Protein 5F67 (pdb70)

Foldseek 3Di:
DQLQPCVCVVPVQKDKWKAAADVASFWDWAFDADPPQGTFIFTQGGHPPGRCVVRPRDGGKGWQAKRSRGRRPPHPVRVVVSRVPDHTIIMTIIHDDD/DDDQWDADPVPRDTDGPDD/DQLCPCVCVVPVQKDKWKAAADVASFWDWAFDADPPQGTFIFTQGGHPPGRCVVRPRDGGKGWQAKRSRGRRPPHPVRVVVSRVPDHTIIMIIIHDD/DDDQWDADPVPRDTDGPDD

Structure (mmCIF, N/CA/C/O backbone):
data_5F67
#
_entry.id   5F67
#
_cell.length_a   57.420
_cell.length_b   30.126
_cell.length_c   61.454
_cell.angle_alpha   90.00
_cell.angle_beta   90.50
_cell.angle_gamma   90.00
#
_symmetry.space_group_name_H-M   'P 1 2 1'
#
loop_
_entity.id
_entity.type
_entity.pdbx_description
1 polymer 'Inactivation-no-after-potential D protein'
2 polymer 'TRP C terminal Tail'
3 water water
#
loop_
_atom_site.group_PDB
_atom_site.id
_atom_site.type_symbol
_atom_site.label_atom_id
_atom_site.label_alt_id
_atom_site.label_comp_id
_atom_site.label_asym_id
_atom_site.label_entity_id
_atom_site.label_seq_id
_atom_site.pdbx_PDB_ins_code
_atom_site.Cartn_x
_atom_site.Cartn_y
_atom_site.Cartn_z
_atom_site.occupancy
_atom_site.B_iso_or_equiv
_atom_site.auth_seq_id
_atom_site.auth_comp_id
_atom_site.auth_asym_id
_atom_site.auth_atom_id
_atom_site.pdbx_PDB_model_num
ATOM 1 N N . SER A 1 11 ? 26.386 19.171 34.841 1.00 80.88 351 SER A N 1
ATOM 2 C CA . SER A 1 11 ? 25.768 17.968 35.362 1.00 75.17 351 SER A CA 1
ATOM 3 C C . SER A 1 11 ? 25.721 16.855 34.313 1.00 67.32 351 SER A C 1
ATOM 4 O O . SER A 1 11 ? 25.796 17.105 33.103 1.00 71.98 351 SER A O 1
ATOM 7 N N . ASP A 1 12 ? 25.632 15.618 34.790 1.00 51.58 352 ASP A N 1
ATOM 8 C CA . ASP A 1 12 ? 25.322 14.499 33.916 1.00 41.13 352 ASP A CA 1
ATOM 9 C C . ASP A 1 12 ? 23.809 14.502 33.722 1.00 30.16 352 ASP A C 1
ATOM 10 O O . ASP A 1 12 ? 23.058 14.167 34.641 1.00 26.56 352 ASP A O 1
ATOM 15 N N . GLU A 1 13 ? 23.364 14.891 32.530 1.00 21.76 353 GLU A N 1
ATOM 16 C CA . GLU A 1 13 ? 21.936 15.028 32.261 1.00 20.06 353 GLU A CA 1
ATOM 17 C C . GLU A 1 13 ? 21.216 13.680 32.172 1.00 19.14 353 GLU A C 1
ATOM 18 O O . GLU A 1 13 ? 19.982 13.627 32.154 1.00 21.54 353 GLU A O 1
ATOM 20 N N . THR A 1 14 ? 21.979 12.593 32.109 1.00 15.42 354 THR A N 1
ATOM 21 C CA . THR A 1 14 ? 21.377 11.266 31.966 1.00 14.50 354 THR A CA 1
ATOM 22 C C . THR A 1 14 ? 21.391 10.446 33.258 1.00 15.15 354 THR A C 1
ATOM 23 O O . THR A 1 14 ? 20.801 9.365 33.301 1.00 14.91 354 THR A O 1
ATOM 27 N N . LYS A 1 15 ? 22.047 10.944 34.310 1.00 14.89 355 LYS A N 1
ATOM 28 C CA . LYS A 1 15 ? 22.219 10.124 35.513 1.00 15.95 355 LYS A CA 1
ATOM 29 C C . LYS A 1 15 ? 20.885 9.751 36.176 1.00 14.10 355 LYS A C 1
ATOM 30 O O . LYS A 1 15 ? 20.767 8.676 36.761 1.00 16.59 355 LYS A O 1
ATOM 36 N N . PHE A 1 16 ? 19.883 10.622 36.067 1.00 15.48 356 PHE A N 1
ATOM 37 C CA . PHE A 1 16 ? 18.595 10.355 36.700 1.00 15.53 356 PHE A CA 1
ATOM 38 C C . PHE A 1 16 ? 17.952 9.076 36.165 1.00 15.31 356 PHE A C 1
ATOM 39 O O . PHE A 1 16 ? 17.128 8.463 36.843 1.00 15.74 356 PHE A O 1
ATOM 47 N N . ILE A 1 17 ? 18.314 8.691 34.942 1.00 14.31 357 ILE A N 1
ATOM 48 C CA . ILE A 1 17 ? 17.746 7.501 34.326 1.00 14.91 357 ILE A CA 1
ATOM 49 C C . ILE A 1 17 ? 17.958 6.253 35.182 1.00 15.32 357 ILE A C 1
ATOM 50 O O . ILE A 1 17 ? 17.095 5.367 35.222 1.00 16.08 357 ILE A O 1
ATOM 55 N N . PHE A 1 18 ? 19.081 6.188 35.893 1.00 15.19 358 PHE A N 1
ATOM 56 C CA . PHE A 1 18 ? 19.387 4.998 36.687 1.00 11.60 358 PHE A CA 1
ATOM 57 C C . PHE A 1 18 ? 18.630 4.952 38.008 1.00 15.00 358 PHE A C 1
ATOM 58 O O . PHE A 1 18 ? 18.720 3.964 38.741 1.00 18.12 358 PHE A O 1
ATOM 66 N N . ASP A 1 19 ? 17.892 6.014 38.320 1.00 13.48 359 ASP A N 1
ATOM 67 C CA . ASP A 1 19 ? 17.005 5.977 39.489 1.00 13.43 359 ASP A CA 1
ATOM 68 C C . ASP A 1 19 ? 15.601 5.602 39.032 1.00 19.19 359 ASP A C 1
ATOM 69 O O . ASP A 1 19 ? 14.851 4.957 39.759 1.00 19.09 359 ASP A O 1
ATOM 74 N N . GLN A 1 20 ? 15.248 6.013 37.821 1.00 16.65 360 GLN A N 1
ATOM 75 C CA . GLN A 1 20 ? 13.950 5.651 37.251 1.00 13.69 360 GLN A CA 1
ATOM 76 C C . GLN A 1 20 ? 13.968 4.218 36.715 1.00 19.50 360 GLN A C 1
ATOM 77 O O . GLN A 1 20 ? 12.966 3.495 36.804 1.00 20.55 360 GLN A O 1
ATOM 83 N N . PHE A 1 21 ? 15.104 3.816 36.148 1.00 12.92 361 PHE A N 1
ATOM 84 C CA . PHE A 1 21 ? 15.272 2.466 35.606 1.00 13.35 361 PHE A CA 1
ATOM 85 C C . PHE A 1 21 ? 16.576 1.871 36.146 1.00 12.05 361 PHE A C 1
ATOM 86 O O . PHE A 1 21 ? 17.598 1.875 35.460 1.00 15.27 361 PHE A O 1
ATOM 94 N N . PRO A 1 22 ? 16.547 1.362 37.386 1.00 13.21 362 PRO A N 1
ATOM 95 C CA . PRO A 1 22 ? 17.817 0.980 38.012 1.00 11.92 362 PRO A CA 1
ATOM 96 C C . PRO A 1 22 ? 18.506 -0.223 37.373 1.00 17.91 362 PRO A C 1
ATOM 97 O O . PRO A 1 22 ? 19.681 -0.471 37.672 1.00 16.65 362 PRO A O 1
ATOM 101 N N . LYS A 1 23 ? 17.814 -0.942 36.496 1.00 12.99 363 LYS A N 1
ATOM 102 C CA . LYS A 1 23 ? 18.447 -2.067 35.794 1.00 15.41 363 LYS A CA 1
ATOM 103 C C . LYS A 1 23 ? 19.020 -1.675 34.434 1.00 13.77 363 LYS A C 1
ATOM 104 O O . LYS A 1 23 ? 19.549 -2.527 33.705 1.00 13.37 363 LYS A O 1
ATOM 108 N N . ALA A 1 24 ? 18.949 -0.385 34.101 1.00 9.67 364 ALA A N 1
ATOM 109 C CA . ALA A 1 24 ? 19.514 0.088 32.834 1.00 8.61 364 ALA A CA 1
ATOM 110 C C . ALA A 1 24 ? 21.039 -0.006 32.882 1.00 14.36 364 ALA A C 1
ATOM 111 O O . ALA A 1 24 ? 21.631 -0.069 33.969 1.00 15.03 364 ALA A O 1
ATOM 113 N N . ARG A 1 25 ? 21.671 -0.019 31.711 1.00 9.46 365 ARG A N 1
ATOM 114 C CA . ARG A 1 25 ? 23.122 -0.130 31.659 1.00 10.69 365 ARG A CA 1
ATOM 115 C C . ARG A 1 25 ? 23.667 0.791 30.576 1.00 15.16 365 ARG A C 1
ATOM 116 O O . ARG A 1 25 ? 22.936 1.244 29.695 1.00 12.98 365 ARG A O 1
ATOM 124 N N . THR A 1 26 ? 24.957 1.085 30.650 1.00 9.84 366 THR A N 1
ATOM 125 C CA . THR A 1 26 ? 25.583 1.935 29.650 1.00 10.82 366 THR A CA 1
ATOM 126 C C . THR A 1 26 ? 26.462 1.099 28.732 1.00 14.03 366 THR A C 1
ATOM 127 O O . THR A 1 26 ? 27.307 0.339 29.210 1.00 15.87 366 THR A O 1
ATOM 131 N N . VAL A 1 27 ? 26.275 1.237 27.419 1.00 13.07 367 VAL A N 1
ATOM 132 C CA . VAL A 1 27 ? 27.191 0.616 26.468 1.00 14.05 367 VAL A CA 1
ATOM 133 C C . VAL A 1 27 ? 27.913 1.686 25.664 1.00 17.89 367 VAL A C 1
ATOM 134 O O . VAL A 1 27 ? 27.397 2.787 25.482 1.00 16.01 367 VAL A O 1
ATOM 138 N N . GLN A 1 28 ? 29.107 1.357 25.181 1.00 11.59 368 GLN A N 1
ATOM 139 C CA . GLN A 1 28 ? 29.900 2.290 24.390 1.00 10.53 368 GLN A CA 1
ATOM 140 C C . GLN A 1 28 ? 30.153 1.626 23.048 1.00 16.99 368 GLN A C 1
ATOM 141 O O . GLN A 1 28 ? 30.921 0.667 22.963 1.00 19.98 368 GLN A O 1
ATOM 147 N N . VAL A 1 29 ? 29.522 2.127 21.991 1.00 11.02 369 VAL A N 1
ATOM 148 C CA . VAL A 1 29 ? 29.582 1.429 20.713 1.00 10.14 369 VAL A CA 1
ATOM 149 C C . VAL A 1 29 ? 30.199 2.326 19.644 1.00 13.19 369 VAL A C 1
ATOM 150 O O . VAL A 1 29 ? 29.698 3.420 19.380 1.00 15.37 369 VAL A O 1
ATOM 154 N N . ARG A 1 30 ? 31.290 1.872 19.032 1.00 10.17 370 ARG A N 1
ATOM 155 C CA . ARG A 1 30 ? 31.942 2.691 18.017 1.00 9.72 370 ARG A CA 1
ATOM 156 C C . ARG A 1 30 ? 31.213 2.608 16.687 1.00 15.10 370 ARG A C 1
ATOM 157 O O . ARG A 1 30 ? 30.951 1.511 16.168 1.00 14.86 370 ARG A O 1
ATOM 165 N N . LYS A 1 31 ? 30.886 3.773 16.128 1.00 12.37 371 LYS A N 1
ATOM 166 C CA . LYS A 1 31 ? 30.250 3.806 14.818 1.00 14.39 371 LYS A CA 1
ATOM 167 C C . LYS A 1 31 ? 31.338 3.635 13.782 1.00 16.74 371 LYS A C 1
ATOM 168 O O . LYS A 1 31 ? 32.205 4.497 13.633 1.00 16.05 371 LYS A O 1
ATOM 174 N N . GLU A 1 32 ? 31.320 2.499 13.094 1.00 13.83 372 GLU A N 1
ATOM 175 C CA . GLU A 1 32 ? 32.242 2.273 11.990 1.00 13.93 372 GLU A CA 1
ATOM 176 C C . GLU A 1 32 ? 31.361 1.953 10.789 1.00 20.63 372 GLU A C 1
ATOM 177 O O . GLU A 1 32 ? 30.981 0.797 10.568 1.00 16.07 372 GLU A O 1
ATOM 183 N N . GLY A 1 33 ? 30.987 2.998 10.054 1.00 19.45 373 GLY A N 1
ATOM 184 C CA . GLY A 1 33 ? 29.980 2.866 9.013 1.00 15.96 373 GLY A CA 1
ATOM 185 C C . GLY A 1 33 ? 28.593 3.000 9.625 1.00 24.30 373 GLY A C 1
ATOM 186 O O . GLY A 1 33 ? 27.779 3.828 9.202 1.00 25.29 373 GLY A O 1
ATOM 187 N N . PHE A 1 34 ? 28.336 2.188 10.645 1.00 18.43 374 PHE A N 1
ATOM 188 C CA . PHE A 1 34 ? 27.047 2.157 11.312 1.00 10.60 374 PHE A CA 1
ATOM 189 C C . PHE A 1 34 ? 27.324 1.612 12.705 1.00 14.61 374 PHE A C 1
ATOM 190 O O . PHE A 1 34 ? 28.421 1.062 12.955 1.00 14.25 374 PHE A O 1
ATOM 198 N N . LEU A 1 35 ? 26.350 1.743 13.604 1.00 14.47 375 LEU A N 1
ATOM 199 C CA . LEU A 1 35 ? 26.436 1.097 14.910 1.00 15.02 375 LEU A CA 1
ATOM 200 C C . LEU A 1 35 ? 26.045 -0.370 14.768 1.00 15.08 375 LEU A C 1
ATOM 201 O O . LEU A 1 35 ? 26.707 -1.268 15.312 1.00 14.72 375 LEU A O 1
ATOM 206 N N . GLY A 1 36 ? 24.975 -0.610 14.011 1.00 12.85 376 GLY A N 1
ATOM 207 C CA . GLY A 1 36 ? 24.514 -1.960 13.753 1.00 11.93 376 GLY A CA 1
ATOM 208 C C . GLY A 1 36 ? 23.124 -2.206 14.300 1.00 14.21 376 GLY A C 1
ATOM 209 O O . GLY A 1 36 ? 22.777 -3.345 14.601 1.00 14.87 376 GLY A O 1
ATOM 210 N N . ILE A 1 37 ? 22.317 -1.151 14.433 1.00 13.58 377 ILE A N 1
ATOM 211 C CA . ILE A 1 37 ? 20.971 -1.314 14.985 1.00 9.74 377 ILE A CA 1
ATOM 212 C C . ILE A 1 37 ? 19.907 -0.663 14.121 1.00 15.48 377 ILE A C 1
ATOM 213 O O . ILE A 1 37 ? 20.204 0.188 13.278 1.00 14.22 377 ILE A O 1
ATOM 218 N N . MET A 1 38 ? 18.660 -1.081 14.341 1.00 11.44 378 MET A N 1
ATOM 219 C CA . MET A 1 38 ? 17.493 -0.330 13.890 1.00 10.43 378 MET A CA 1
ATOM 220 C C . MET A 1 38 ? 16.604 -0.132 15.102 1.00 12.23 378 MET A C 1
ATOM 221 O O . MET A 1 38 ? 16.706 -0.882 16.084 1.00 16.01 378 MET A O 1
ATOM 226 N N . VAL A 1 39 ? 15.741 0.880 15.064 1.00 10.45 379 VAL A N 1
ATOM 227 C CA . VAL A 1 39 ? 14.850 1.118 16.181 1.00 10.14 379 VAL A CA 1
ATOM 228 C C . VAL A 1 39 ? 13.438 1.316 15.675 1.00 10.71 379 VAL A C 1
ATOM 229 O O . VAL A 1 39 ? 13.215 1.543 14.477 1.00 12.51 379 VAL A O 1
ATOM 233 N N . ILE A 1 40 ? 12.492 1.192 16.596 1.00 10.71 380 ILE A N 1
ATOM 234 C CA . ILE A 1 40 ? 11.102 1.528 16.319 1.00 13.91 380 ILE A CA 1
ATOM 235 C C . ILE A 1 40 ? 10.580 2.341 17.487 1.00 17.77 380 ILE A C 1
ATOM 236 O O . ILE A 1 40 ? 11.161 2.331 18.588 1.00 14.05 380 ILE A O 1
ATOM 241 N N . TYR A 1 41 ? 9.499 3.069 17.256 1.00 13.63 381 TYR A N 1
ATOM 242 C CA . TYR A 1 41 ? 8.750 3.619 18.363 1.00 11.38 381 TYR A CA 1
ATOM 243 C C . TYR A 1 41 ? 7.709 2.564 18.713 1.00 18.38 381 TYR A C 1
ATOM 244 O O . TYR A 1 41 ? 6.878 2.209 17.873 1.00 15.62 381 TYR A O 1
ATOM 253 N N . GLY A 1 42 ? 7.756 2.058 19.939 1.00 18.16 382 GLY A N 1
ATOM 254 C CA . GLY A 1 42 ? 6.875 0.975 20.322 1.00 17.62 382 GLY A CA 1
ATOM 255 C C . GLY A 1 42 ? 6.395 1.073 21.753 1.00 25.93 382 GLY A C 1
ATOM 256 O O . GLY A 1 42 ? 6.483 2.126 22.392 1.00 15.75 382 GLY A O 1
ATOM 257 N N . LYS A 1 43 ? 5.882 -0.040 22.261 1.00 22.61 383 LYS A N 1
ATOM 258 C CA . LYS A 1 43 ? 5.288 -0.064 23.593 1.00 25.94 383 LYS A CA 1
ATOM 259 C C . LYS A 1 43 ? 5.666 -1.369 24.275 1.00 29.76 383 LYS A C 1
ATOM 260 O O . LYS A 1 43 ? 5.791 -2.411 23.625 1.00 40.77 383 LYS A O 1
ATOM 266 N N . HIS A 1 44 ? 5.871 -1.312 25.585 1.00 24.07 384 HIS A N 1
ATOM 267 C CA . HIS A 1 44 ? 6.084 -2.519 26.357 1.00 24.51 384 HIS A CA 1
ATOM 268 C C . HIS A 1 44 ? 5.213 -2.422 27.597 1.00 25.86 384 HIS A C 1
ATOM 269 O O . HIS A 1 44 ? 5.068 -1.345 28.174 1.00 25.44 384 HIS A O 1
ATOM 276 N N . ALA A 1 45 ? 4.622 -3.546 27.990 1.00 29.90 385 ALA A N 1
ATOM 277 C CA . ALA A 1 45 ? 3.664 -3.575 29.094 1.00 43.17 385 ALA A CA 1
ATOM 278 C C . ALA A 1 45 ? 4.214 -2.973 30.386 1.00 45.37 385 ALA A C 1
ATOM 279 O O . ALA A 1 45 ? 3.474 -2.369 31.165 1.00 45.43 385 ALA A O 1
ATOM 281 N N . GLU A 1 46 ? 5.514 -3.137 30.608 1.00 38.59 386 GLU A N 1
ATOM 282 C CA . GLU A 1 46 ? 6.112 -2.797 31.896 1.00 39.51 386 GLU A CA 1
ATOM 283 C C . GLU A 1 46 ? 6.580 -1.352 32.001 1.00 43.65 386 GLU A C 1
ATOM 284 O O . GLU A 1 46 ? 6.811 -0.852 33.096 1.00 36.95 386 GLU A O 1
ATOM 286 N N . VAL A 1 47 ? 6.709 -0.669 30.874 1.00 23.33 387 VAL A N 1
ATOM 287 C CA . VAL A 1 47 ? 7.408 0.602 30.883 1.00 19.55 387 VAL A CA 1
ATOM 288 C C . VAL A 1 47 ? 6.690 1.678 30.043 1.00 24.34 387 VAL A C 1
ATOM 289 O O . VAL A 1 47 ? 6.975 2.880 30.159 1.00 35.14 387 VAL A O 1
ATOM 293 N N . GLY A 1 48 ? 5.755 1.244 29.201 1.00 29.42 388 GLY A N 1
ATOM 294 C CA . GLY A 1 48 ? 5.011 2.171 28.363 1.00 27.08 388 GLY A CA 1
ATOM 295 C C . GLY A 1 48 ? 5.642 2.368 26.994 1.00 26.77 388 GLY A C 1
ATOM 296 O O . GLY A 1 48 ? 6.371 1.493 26.512 1.00 19.25 388 GLY A O 1
ATOM 297 N N . SER A 1 49 ? 5.354 3.511 26.368 1.00 21.23 389 SER A N 1
ATOM 298 C CA . SER A 1 49 ? 5.842 3.810 25.020 1.00 16.04 389 SER A CA 1
ATOM 299 C C . SER A 1 49 ? 7.249 4.390 25.043 1.00 17.34 389 SER A C 1
ATOM 300 O O . SER A 1 49 ? 7.680 4.973 26.042 1.00 20.92 389 SER A O 1
ATOM 303 N N . GLY A 1 50 ? 7.956 4.225 23.933 1.00 14.95 390 GLY A N 1
ATOM 304 C CA . GLY A 1 50 ? 9.285 4.782 23.786 1.00 14.48 390 GLY A CA 1
ATOM 305 C C . GLY A 1 50 ? 10.004 4.162 22.610 1.00 14.37 390 GLY A C 1
ATOM 306 O O . GLY A 1 50 ? 9.367 3.573 21.730 1.00 15.69 390 GLY A O 1
ATOM 307 N N . ILE A 1 51 ? 11.333 4.291 22.601 1.00 10.81 391 ILE A N 1
ATOM 308 C CA . ILE A 1 51 ? 12.150 3.818 21.491 1.00 10.02 391 ILE A CA 1
ATOM 309 C C . ILE A 1 51 ? 12.786 2.486 21.874 1.00 14.86 391 ILE A C 1
ATOM 310 O O . ILE A 1 51 ? 13.396 2.367 22.941 1.00 14.10 391 ILE A O 1
ATOM 315 N N . PHE A 1 52 ? 12.648 1.488 21.004 1.00 11.61 392 PHE A N 1
ATOM 316 C CA . PHE A 1 52 ? 13.183 0.152 21.285 1.00 14.69 392 PHE A CA 1
ATOM 317 C C . PHE A 1 52 ? 14.061 -0.333 20.147 1.00 13.16 392 PHE A C 1
ATOM 318 O O . PHE A 1 52 ? 13.799 -0.053 18.982 1.00 12.63 392 PHE A O 1
ATOM 326 N N . ILE A 1 53 ? 15.123 -1.057 20.480 1.00 13.35 393 ILE A N 1
ATOM 327 C CA . ILE A 1 53 ? 15.928 -1.700 19.448 1.00 10.27 393 ILE A CA 1
ATOM 328 C C . ILE A 1 53 ? 15.060 -2.748 18.753 1.00 13.19 393 ILE A C 1
ATOM 329 O O . ILE A 1 53 ? 14.454 -3.587 19.423 1.00 14.97 393 ILE A O 1
ATOM 334 N N . SER A 1 54 ? 15.003 -2.706 17.421 1.00 10.89 394 SER A N 1
ATOM 335 C CA . SER A 1 54 ? 14.117 -3.591 16.663 1.00 13.66 394 SER A CA 1
ATOM 336 C C . SER A 1 54 ? 14.885 -4.582 15.796 1.00 16.20 394 SER A C 1
ATOM 337 O O . SER A 1 54 ? 14.334 -5.585 15.349 1.00 14.84 394 SER A O 1
ATOM 340 N N . ASP A 1 55 ? 16.156 -4.295 15.538 1.00 15.56 395 ASP A N 1
ATOM 341 C CA . ASP A 1 55 ? 16.973 -5.241 14.799 1.00 15.08 395 ASP A CA 1
ATOM 342 C C . ASP A 1 55 ? 18.426 -4.980 15.107 1.00 12.46 395 ASP A C 1
ATOM 343 O O . ASP A 1 55 ? 18.793 -3.917 15.613 1.00 11.98 395 ASP A O 1
ATOM 348 N N . LEU A 1 56 ? 19.259 -5.967 14.814 1.00 12.12 396 LEU A N 1
ATOM 349 C CA . LEU A 1 56 ? 20.659 -5.913 15.196 1.00 13.20 396 LEU A CA 1
ATOM 350 C C . LEU A 1 56 ? 21.424 -6.590 14.079 1.00 14.13 396 LEU A C 1
ATOM 351 O O . LEU A 1 56 ? 21.029 -7.668 13.621 1.00 17.36 396 LEU A O 1
ATOM 356 N N . ARG A 1 57 ? 22.491 -5.953 13.610 1.00 14.44 397 ARG A N 1
ATOM 357 C CA . ARG A 1 57 ? 23.237 -6.471 12.464 1.00 13.48 397 ARG A CA 1
ATOM 358 C C . ARG A 1 57 ? 24.319 -7.442 12.906 1.00 23.27 397 ARG A C 1
ATOM 359 O O . ARG A 1 57 ? 25.140 -7.122 13.771 1.00 15.27 397 ARG A O 1
ATOM 367 N N . GLU A 1 58 ? 24.329 -8.630 12.308 1.00 17.05 398 GLU A N 1
ATOM 368 C CA . GLU A 1 58 ? 25.325 -9.640 12.666 1.00 19.28 398 GLU A CA 1
ATOM 369 C C . GLU A 1 58 ? 26.752 -9.131 12.441 1.00 21.65 398 GLU A C 1
ATOM 370 O O . GLU A 1 58 ? 27.051 -8.532 11.401 1.00 18.63 398 GLU A O 1
ATOM 376 N N . GLY A 1 59 ? 27.620 -9.357 13.426 1.00 21.56 399 GLY A N 1
ATOM 377 C CA . GLY A 1 59 ? 29.012 -8.953 13.334 1.00 23.88 399 GLY A CA 1
ATOM 378 C C . GLY A 1 59 ? 29.281 -7.488 13.643 1.00 24.24 399 GLY A C 1
ATOM 379 O O . GLY A 1 59 ? 30.436 -7.061 13.657 1.00 22.63 399 GLY A O 1
ATOM 380 N N . SER A 1 60 ? 28.225 -6.717 13.892 1.00 16.70 400 SER A N 1
ATOM 381 C CA . SER A 1 60 ? 28.361 -5.277 14.111 1.00 15.33 400 SER A CA 1
ATOM 382 C C . SER A 1 60 ? 28.891 -4.962 15.514 1.00 18.47 400 SER A C 1
ATOM 383 O O . SER A 1 60 ? 28.893 -5.821 16.404 1.00 14.57 400 SER A O 1
ATOM 386 N N . ASN A 1 61 ? 29.346 -3.727 15.713 1.00 13.95 401 ASN A N 1
ATOM 387 C CA . ASN A 1 61 ? 29.836 -3.305 17.024 1.00 15.14 401 ASN A CA 1
ATOM 388 C C . ASN A 1 61 ? 28.726 -3.274 18.071 1.00 14.69 401 ASN A C 1
ATOM 389 O O . ASN A 1 61 ? 28.984 -3.502 19.257 1.00 15.55 401 ASN A O 1
ATOM 394 N N . ALA A 1 62 ? 27.491 -2.986 17.650 1.00 11.93 402 ALA A N 1
ATOM 395 C CA . ALA A 1 62 ? 26.388 -3.027 18.603 1.00 13.33 402 ALA A CA 1
ATOM 396 C C . ALA A 1 62 ? 26.180 -4.450 19.100 1.00 12.39 402 ALA A C 1
ATOM 397 O O . ALA A 1 62 ? 25.949 -4.668 20.291 1.00 13.35 402 ALA A O 1
ATOM 399 N N . GLU A 1 63 ? 26.259 -5.422 18.195 1.00 12.54 403 GLU A N 1
ATOM 400 C CA . GLU A 1 63 ? 26.096 -6.816 18.612 1.00 17.55 403 GLU A CA 1
ATOM 401 C C . GLU A 1 63 ? 27.222 -7.206 19.572 1.00 18.71 403 GLU A C 1
ATOM 402 O O . GLU A 1 63 ? 26.984 -7.829 20.615 1.00 17.30 403 GLU A O 1
ATOM 408 N N . LEU A 1 64 ? 28.448 -6.822 19.221 1.00 14.12 404 LEU A N 1
ATOM 409 C CA . LEU A 1 64 ? 29.609 -7.122 20.057 1.00 14.61 404 LEU A CA 1
ATOM 410 C C . LEU A 1 64 ? 29.533 -6.515 21.456 1.00 20.10 404 LEU A C 1
ATOM 411 O O . LEU A 1 64 ? 30.081 -7.087 22.403 1.00 19.00 404 LEU A O 1
ATOM 416 N N . ALA A 1 65 ? 28.853 -5.374 21.582 1.00 14.11 405 ALA A N 1
ATOM 417 C CA . ALA A 1 65 ? 28.730 -4.665 22.861 1.00 15.25 405 ALA A CA 1
ATOM 418 C C . ALA A 1 65 ? 27.575 -5.160 23.716 1.00 18.06 405 ALA A C 1
ATOM 419 O O . ALA A 1 65 ? 27.372 -4.683 24.836 1.00 19.58 405 ALA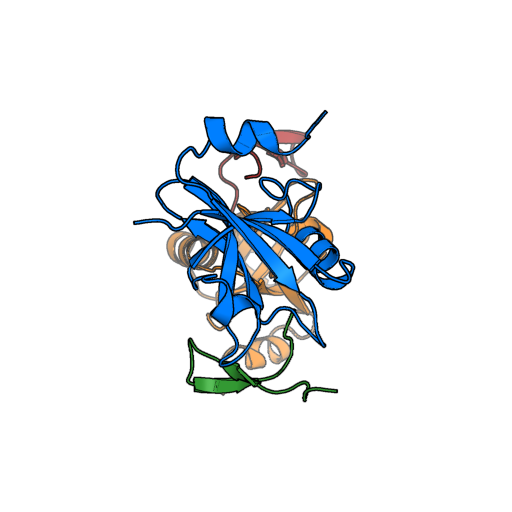 A O 1
ATOM 421 N N . GLY A 1 66 ? 26.798 -6.099 23.193 1.00 18.48 406 GLY A N 1
ATOM 422 C CA . GLY A 1 66 ? 25.720 -6.672 23.982 1.00 14.66 406 GLY A CA 1
ATOM 423 C C . GLY A 1 66 ? 24.386 -5.951 23.877 1.00 16.71 406 GLY A C 1
ATOM 424 O O . GLY A 1 66 ? 23.521 -6.133 24.737 1.00 18.00 406 GLY A O 1
ATOM 425 N N . VAL A 1 67 ? 24.205 -5.139 22.838 1.00 14.60 407 VAL A N 1
ATOM 426 C CA . VAL A 1 67 ? 22.883 -4.563 22.569 1.00 14.25 407 VAL A CA 1
ATOM 427 C C . VAL A 1 67 ? 21.978 -5.727 22.168 1.00 13.75 407 VAL A C 1
ATOM 428 O O . VAL A 1 67 ? 22.412 -6.604 21.407 1.00 16.19 407 VAL A O 1
ATOM 432 N N . LYS A 1 68 ? 20.747 -5.761 22.687 1.00 12.81 408 LYS A N 1
ATOM 433 C CA . LYS A 1 68 ? 19.814 -6.832 22.340 1.00 15.79 408 LYS A CA 1
ATOM 434 C C . LYS A 1 68 ? 18.568 -6.271 21.682 1.00 17.91 408 LYS A C 1
ATOM 435 O O . LYS A 1 68 ? 18.110 -5.175 22.038 1.00 16.36 408 LYS A O 1
ATOM 441 N N . VAL A 1 69 ? 18.026 -7.020 20.723 1.00 15.07 409 VAL A N 1
ATOM 442 C CA . VAL A 1 69 ? 16.726 -6.680 20.149 1.00 13.21 409 VAL A CA 1
ATOM 443 C C . VAL A 1 69 ? 15.702 -6.653 21.277 1.00 15.31 409 VAL A C 1
ATOM 444 O O . VAL A 1 69 ? 15.672 -7.559 22.120 1.00 17.19 409 VAL A O 1
ATOM 448 N N . GLY A 1 70 ? 14.876 -5.607 21.301 1.00 15.69 410 GLY A N 1
ATOM 449 C CA . GLY A 1 70 ? 13.878 -5.451 22.347 1.00 15.19 410 GLY A CA 1
ATOM 450 C C . GLY A 1 70 ? 14.308 -4.501 23.456 1.00 17.92 410 GLY A C 1
ATOM 451 O O . GLY A 1 70 ? 13.472 -4.073 24.256 1.00 18.08 410 GLY A O 1
ATOM 452 N N . ASP A 1 71 ? 15.602 -4.177 23.526 1.00 15.23 411 ASP A N 1
ATOM 453 C CA . ASP A 1 71 ? 16.087 -3.260 24.568 1.00 14.01 411 ASP A CA 1
ATOM 454 C C . ASP A 1 71 ? 15.447 -1.889 24.395 1.00 12.58 411 ASP A C 1
ATOM 455 O O . ASP A 1 71 ? 15.269 -1.430 23.260 1.00 13.51 411 ASP A O 1
ATOM 460 N N . MET A 1 72 ? 15.109 -1.225 25.498 1.00 11.87 412 MET A N 1
ATOM 461 C CA . MET A 1 72 ? 14.608 0.151 25.395 1.00 10.03 412 MET A CA 1
ATOM 462 C C . MET A 1 72 ? 15.796 1.100 25.370 1.00 16.04 412 MET A C 1
ATOM 463 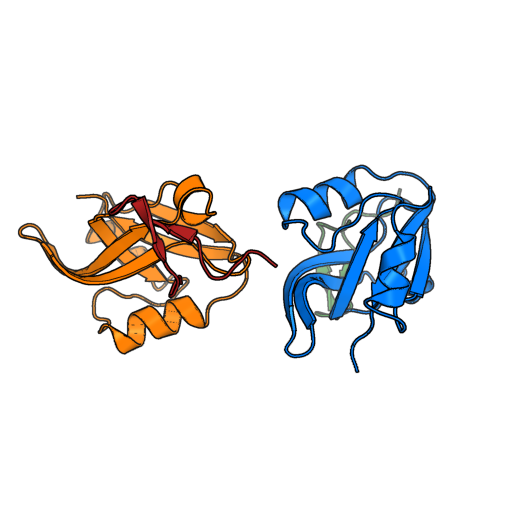O O . MET A 1 72 ? 16.715 0.961 26.171 1.00 14.10 412 MET A O 1
ATOM 468 N N . LEU A 1 73 ? 15.782 2.052 24.442 1.00 10.77 413 LEU A N 1
ATOM 469 C CA . LEU A 1 73 ? 16.860 3.027 24.299 1.00 9.97 413 LEU A CA 1
ATOM 470 C C . LEU A 1 73 ? 16.511 4.282 25.090 1.00 14.94 413 LEU A C 1
ATOM 471 O O . LEU A 1 73 ? 15.532 4.981 24.769 1.00 14.86 413 LEU A O 1
ATOM 476 N N . LEU A 1 74 ? 17.297 4.557 26.132 1.00 12.54 414 LEU A N 1
ATOM 477 C CA . LEU A 1 74 ? 16.959 5.612 27.085 1.00 12.95 414 LEU A CA 1
ATOM 478 C C . LEU A 1 74 ? 17.789 6.890 26.911 1.00 11.12 414 LEU A C 1
ATOM 479 O O . LEU A 1 74 ? 17.339 7.976 27.276 1.00 12.81 414 LEU A O 1
ATOM 484 N N . ALA A 1 75 ? 18.989 6.767 26.356 1.00 10.92 415 ALA A N 1
ATOM 485 C CA . ALA A 1 75 ? 19.792 7.948 26.020 1.00 10.37 415 ALA A CA 1
ATOM 486 C C . ALA A 1 75 ? 20.799 7.653 24.924 1.00 12.31 415 ALA A C 1
ATOM 487 O O . ALA A 1 75 ? 21.252 6.517 24.778 1.00 13.29 415 ALA A O 1
ATOM 489 N N . VAL A 1 76 ? 21.146 8.688 24.164 1.00 11.99 416 VAL A N 1
ATOM 490 C CA . VAL A 1 76 ? 22.228 8.618 23.182 1.00 13.65 416 VAL A CA 1
ATOM 491 C C . VAL A 1 76 ? 23.202 9.725 23.550 1.00 14.42 416 VAL A C 1
ATOM 492 O O . VAL A 1 76 ? 22.849 10.907 23.461 1.00 12.45 416 VAL A O 1
ATOM 496 N N . ASN A 1 77 ? 24.417 9.349 23.952 1.00 10.36 417 ASN A N 1
ATOM 497 C CA . ASN A 1 77 ? 25.358 10.312 24.527 1.00 12.47 417 ASN A CA 1
ATOM 498 C C . ASN A 1 77 ? 24.655 11.096 25.629 1.00 17.39 417 ASN A C 1
ATOM 499 O O . ASN A 1 77 ? 24.044 10.483 26.503 1.00 16.75 417 ASN A O 1
ATOM 504 N N . GLN A 1 78 ? 24.699 12.426 25.590 1.00 14.53 418 GLN A N 1
ATOM 505 C CA . GLN A 1 78 ? 24.052 13.204 26.654 1.00 17.82 418 GLN A CA 1
ATOM 506 C C . GLN A 1 78 ? 22.600 13.582 26.351 1.00 22.01 418 GLN A C 1
ATOM 507 O O . GLN A 1 78 ? 21.979 14.326 27.112 1.00 21.86 418 GLN A O 1
ATOM 513 N N . ASP A 1 79 ? 22.058 13.077 25.248 1.00 18.40 419 ASP A N 1
ATOM 514 C CA . ASP A 1 79 ? 20.658 13.353 24.906 1.00 15.10 419 ASP A CA 1
ATOM 515 C C . ASP A 1 79 ? 19.705 12.250 25.381 1.00 16.64 419 ASP A C 1
ATOM 516 O O . ASP A 1 79 ? 19.765 11.112 24.913 1.00 17.59 419 ASP A O 1
ATOM 521 N N . VAL A 1 80 ? 18.817 12.599 26.305 1.00 16.13 420 VAL A N 1
ATOM 522 C CA . VAL A 1 80 ? 17.846 11.644 26.836 1.00 16.41 420 VAL A CA 1
ATOM 523 C C . VAL A 1 80 ? 16.793 11.317 25.774 1.00 19.44 420 VAL A C 1
ATOM 524 O O . VAL A 1 80 ? 16.255 12.223 25.130 1.00 18.89 420 VAL A O 1
ATOM 528 N N . THR A 1 81 ? 16.508 10.029 25.571 1.00 14.42 421 THR A N 1
ATOM 529 C CA . THR A 1 81 ? 15.552 9.624 24.534 1.00 15.73 421 THR A CA 1
ATOM 530 C C . THR A 1 81 ? 14.267 9.033 25.101 1.00 19.98 421 THR A C 1
ATOM 531 O O . THR A 1 81 ? 13.453 8.475 24.366 1.00 18.92 421 THR A O 1
ATOM 535 N N . LEU A 1 82 ? 14.083 9.188 26.406 1.00 16.55 422 LEU A N 1
ATOM 536 C CA . LEU A 1 82 ? 12.878 8.718 27.074 1.00 20.74 422 LEU A CA 1
ATOM 537 C C . LEU A 1 82 ? 11.616 9.295 26.458 1.00 18.67 422 LEU A C 1
ATOM 538 O O . LEU A 1 82 ? 10.596 8.610 26.361 1.00 28.20 422 LEU A O 1
ATOM 543 N N . GLU A 1 83 ? 11.686 10.554 26.031 1.00 21.44 423 GLU A N 1
ATOM 544 C CA . GLU A 1 83 ? 10.515 11.208 25.454 1.00 22.48 423 GLU A CA 1
ATOM 545 C C . GLU A 1 83 ? 10.669 11.522 23.964 1.00 22.97 423 GLU A C 1
ATOM 546 O O . GLU A 1 83 ? 9.868 12.274 23.402 1.00 21.30 423 GLU A O 1
ATOM 552 N N . SER A 1 84 ? 11.679 10.937 23.323 1.00 16.09 424 SER A N 1
ATOM 553 C CA . SER A 1 84 ? 11.942 11.215 21.909 1.00 13.11 424 SER A CA 1
ATOM 554 C C . SER A 1 84 ? 10.947 10.507 21.002 1.00 16.29 424 SER A C 1
ATOM 555 O O . SER A 1 84 ? 10.540 9.373 21.284 1.00 17.92 424 SER A O 1
ATOM 558 N N . ASN A 1 85 ? 10.560 11.171 19.917 1.00 14.10 425 ASN A N 1
ATOM 559 C CA . ASN A 1 85 ? 9.800 10.495 18.873 1.00 12.59 425 ASN A CA 1
ATOM 560 C C . ASN A 1 85 ? 10.765 9.781 17.927 1.00 17.37 425 ASN A C 1
ATOM 561 O O . ASN A 1 85 ? 11.988 9.837 18.119 1.00 14.89 425 ASN A O 1
ATOM 566 N N . TYR A 1 86 ? 10.225 9.107 16.920 1.00 12.05 426 TYR A N 1
ATOM 567 C CA . TYR A 1 86 ? 11.047 8.306 16.020 1.00 13.67 426 TYR A CA 1
ATOM 568 C C . TYR A 1 86 ? 12.041 9.174 15.242 1.00 15.21 426 TYR A C 1
ATOM 569 O O . TYR A 1 86 ? 13.219 8.823 15.119 1.00 13.17 426 TYR A O 1
ATOM 578 N N . ASP A 1 87 ? 11.573 10.304 14.718 1.00 12.38 427 ASP A N 1
ATOM 579 C CA . ASP A 1 87 ? 12.441 11.175 13.923 1.00 14.94 427 ASP A CA 1
ATOM 580 C C . ASP A 1 87 ? 13.600 11.705 14.752 1.00 16.24 427 ASP A C 1
ATOM 581 O O . ASP A 1 87 ? 14.745 11.758 14.291 1.00 16.93 427 ASP A O 1
ATOM 586 N N . ASP A 1 88 ? 13.307 12.114 15.980 1.00 14.77 428 ASP A N 1
ATOM 587 C CA . ASP A 1 88 ? 14.343 12.684 16.827 1.00 13.71 428 ASP A CA 1
ATOM 588 C C . ASP A 1 88 ? 15.360 11.647 17.284 1.00 16.55 428 ASP A C 1
ATOM 589 O O . ASP A 1 88 ? 16.560 11.917 17.272 1.00 14.38 428 ASP A O 1
ATOM 594 N N . ALA A 1 89 ? 14.895 10.461 17.667 1.00 11.45 429 ALA A N 1
ATOM 595 C CA . ALA A 1 89 ? 15.816 9.408 18.123 1.00 12.79 429 ALA A CA 1
ATOM 596 C C . ALA A 1 89 ? 16.716 8.910 16.999 1.00 18.51 429 ALA A C 1
ATOM 597 O O . ALA A 1 89 ? 17.936 8.775 17.177 1.00 14.71 429 ALA A O 1
ATOM 599 N N . THR A 1 90 ? 16.130 8.628 15.841 1.00 13.13 430 THR A N 1
ATOM 600 C CA . THR A 1 90 ? 16.945 8.206 14.702 1.00 13.63 430 THR A CA 1
ATOM 601 C C . THR A 1 90 ? 17.903 9.317 14.286 1.00 16.32 430 THR A C 1
ATOM 602 O O . THR A 1 90 ? 19.030 9.039 13.883 1.00 15.25 430 THR A O 1
ATOM 606 N N . GLY A 1 91 ? 17.462 10.569 14.396 1.00 12.96 431 GLY A N 1
ATOM 607 C CA . GLY A 1 91 ? 18.334 11.694 14.096 1.00 14.90 431 GLY A CA 1
ATOM 608 C C . GLY A 1 91 ? 19.556 11.719 15.004 1.00 15.04 431 GLY A C 1
ATOM 609 O O . GLY A 1 91 ? 20.675 11.942 14.547 1.00 15.79 431 GLY A O 1
ATOM 610 N N . LEU A 1 92 ? 19.347 11.481 16.298 1.00 14.14 432 LEU A N 1
ATOM 611 C CA . LEU A 1 92 ? 20.456 11.459 17.243 1.00 11.82 432 LEU A CA 1
ATOM 612 C C . LEU A 1 92 ? 21.421 10.336 16.897 1.00 10.15 432 LEU A C 1
ATOM 613 O O . LEU A 1 92 ? 22.636 10.522 16.922 1.00 13.47 432 LEU A O 1
ATOM 618 N N . LEU A 1 93 ? 20.885 9.165 16.568 1.00 12.08 433 LEU A N 1
ATOM 619 C CA . LEU A 1 93 ? 21.743 8.019 16.258 1.00 12.94 433 LEU A CA 1
ATOM 620 C C . LEU A 1 93 ? 22.535 8.243 14.977 1.00 17.23 433 LEU A C 1
ATOM 621 O O . LEU A 1 93 ? 23.723 7.913 14.908 1.00 14.22 433 LEU A O 1
ATOM 626 N N . LYS A 1 94 ? 21.894 8.836 13.972 1.00 10.23 434 LYS A N 1
ATOM 627 C CA . LYS A 1 94 ? 22.567 9.096 12.702 1.00 10.41 434 LYS A CA 1
ATOM 628 C C . LYS A 1 94 ? 23.663 10.147 12.816 1.00 17.04 434 LYS A C 1
ATOM 629 O O . LYS A 1 94 ? 24.712 10.010 12.195 1.00 17.82 434 LYS A O 1
ATOM 635 N N . ARG A 1 95 ? 23.433 11.181 13.622 1.00 12.66 435 ARG A N 1
ATOM 636 C CA . ARG A 1 95 ? 24.401 12.281 13.728 1.00 15.42 435 ARG A CA 1
ATOM 637 C C . ARG A 1 95 ? 25.619 11.965 14.589 1.00 17.75 435 ARG A C 1
ATOM 638 O O . ARG A 1 95 ? 26.682 12.555 14.399 1.00 18.16 435 ARG A O 1
ATOM 646 N N . ALA A 1 96 ? 25.460 11.051 15.539 1.00 15.82 436 ALA A N 1
ATOM 647 C CA . ALA A 1 96 ? 26.537 10.714 16.469 1.00 17.23 436 ALA A CA 1
ATOM 648 C C . ALA A 1 96 ? 27.715 10.091 15.735 1.00 23.41 436 ALA A C 1
ATOM 649 O O . ALA A 1 96 ? 27.526 9.276 14.830 1.00 19.03 436 ALA A O 1
ATOM 651 N N . GLU A 1 97 ? 28.933 10.479 16.118 1.00 16.39 437 GLU A N 1
ATOM 652 C CA . GLU A 1 97 ? 30.136 9.958 15.476 1.00 17.07 437 GLU A CA 1
ATOM 653 C C . GLU A 1 97 ? 31.030 9.348 16.534 1.00 15.12 437 GLU A C 1
ATOM 654 O O . GLU A 1 97 ? 30.911 9.676 17.711 1.00 17.35 437 GLU A O 1
ATOM 660 N N . GLY A 1 98 ? 31.935 8.474 16.107 1.00 13.83 438 GLY A N 1
ATOM 661 C CA . GLY A 1 98 ? 32.918 7.908 17.010 1.00 14.24 438 GLY A CA 1
ATOM 662 C C . GLY A 1 98 ? 32.284 6.923 17.964 1.00 16.63 438 GLY A C 1
ATOM 663 O O . GLY A 1 98 ? 31.376 6.172 17.582 1.00 15.10 438 GLY A O 1
ATOM 664 N N . VAL A 1 99 ? 32.748 6.931 19.209 1.00 10.46 439 VAL A N 1
ATOM 665 C CA . VAL A 1 99 ? 32.138 6.098 20.246 1.00 9.34 439 VAL A CA 1
ATOM 666 C C . VAL A 1 99 ? 30.833 6.709 20.743 1.00 9.56 439 VAL A C 1
ATOM 667 O O . VAL A 1 99 ? 30.815 7.810 21.300 1.00 16.54 439 VAL A O 1
ATOM 671 N N . VAL A 1 100 ? 29.746 5.964 20.557 1.00 9.26 440 VAL A N 1
ATOM 672 C CA . VAL A 1 100 ? 28.417 6.449 20.892 1.00 9.94 440 VAL A CA 1
ATOM 673 C C . VAL A 1 100 ? 27.974 5.760 22.168 1.00 14.42 440 VAL A C 1
ATOM 674 O O . VAL A 1 100 ? 27.971 4.528 22.253 1.00 14.11 440 VAL A O 1
ATOM 678 N N . THR A 1 101 ? 27.643 6.566 23.171 1.00 10.96 441 THR A N 1
ATOM 679 C CA . THR A 1 101 ? 27.217 6.061 24.463 1.00 10.21 441 THR A CA 1
ATOM 680 C C . THR A 1 101 ? 25.714 5.846 24.382 1.00 19.14 441 THR A C 1
ATOM 681 O O . THR A 1 101 ? 24.970 6.759 24.009 1.00 19.82 441 THR A O 1
ATOM 685 N N . MET A 1 102 ? 25.254 4.646 24.712 1.00 11.82 442 MET A N 1
ATOM 686 C CA . MET A 1 102 ? 23.819 4.420 24.759 1.00 8.93 442 MET A CA 1
ATOM 687 C C . MET A 1 102 ? 23.439 3.844 26.115 1.00 11.31 442 MET A C 1
ATOM 688 O O . MET A 1 102 ? 24.156 3.009 26.662 1.00 13.52 442 MET A O 1
ATOM 693 N N . ILE A 1 103 ? 22.314 4.301 26.654 1.00 9.76 443 ILE A N 1
ATOM 694 C CA . ILE A 1 103 ? 21.796 3.706 27.869 1.00 9.11 443 ILE A CA 1
ATOM 695 C C . ILE A 1 103 ? 20.647 2.834 27.429 1.00 13.97 443 ILE A C 1
ATOM 696 O O . ILE A 1 103 ? 19.718 3.299 26.754 1.00 13.85 443 ILE A O 1
ATOM 701 N N . LEU A 1 104 ? 20.722 1.562 27.800 1.00 11.67 444 LEU A N 1
ATOM 702 C CA . LEU A 1 104 ? 19.768 0.565 27.333 1.00 12.29 444 LEU A CA 1
ATOM 703 C C . LEU A 1 104 ? 19.150 -0.175 28.502 1.00 17.21 444 LEU A C 1
ATOM 704 O O . LEU A 1 104 ? 19.795 -0.384 29.521 1.00 14.03 444 LEU A O 1
ATOM 709 N N . LEU A 1 105 ? 17.905 -0.607 28.339 1.00 11.43 445 LEU A N 1
ATOM 710 C CA . LEU A 1 105 ? 17.239 -1.396 29.373 1.00 15.79 445 LEU A CA 1
ATOM 711 C C . LEU A 1 105 ? 16.708 -2.684 28.758 1.00 19.22 445 LEU A C 1
ATOM 712 O O . LEU A 1 105 ? 15.860 -2.654 27.855 1.00 16.35 445 LEU A O 1
ATOM 717 N N . THR A 1 106 ? 17.222 -3.818 29.220 1.00 14.82 446 THR A N 1
ATOM 718 C CA . THR A 1 106 ? 16.722 -5.107 28.749 1.00 18.03 446 THR A CA 1
ATOM 719 C C . THR A 1 106 ? 15.569 -5.497 29.651 1.00 18.79 446 THR A C 1
ATOM 720 O O . THR A 1 106 ? 15.707 -5.492 30.879 1.00 21.26 446 THR A O 1
ATOM 724 N N . LEU A 1 107 ? 14.427 -5.811 29.052 1.00 22.83 447 LEU A N 1
ATOM 725 C CA . LEU A 1 107 ? 13.225 -6.105 29.827 1.00 28.96 447 LEU A CA 1
ATOM 726 C C . LEU A 1 107 ? 13.012 -7.615 29.935 1.00 34.64 447 LEU A C 1
ATOM 727 O O . LEU A 1 107 ? 13.164 -8.350 28.952 1.00 42.13 447 LEU A O 1
ATOM 732 N N . LYS A 1 108 ? 12.688 -8.082 31.135 1.00 55.12 448 LYS A N 1
ATOM 733 C CA . LYS A 1 108 ? 12.684 -9.515 31.392 1.00 79.65 448 LYS A CA 1
ATOM 734 C C . LYS A 1 108 ? 11.844 -9.861 32.612 1.00 85.97 448 LYS A C 1
ATOM 735 O O . LYS A 1 108 ? 11.633 -11.034 32.921 1.00 85.18 448 LYS A O 1
ATOM 737 N N . GLY B 2 1 ? 34.961 0.839 3.132 1.00 45.31 1257 GLY C N 1
ATOM 738 C CA . GLY B 2 1 ? 34.088 0.785 4.291 1.00 44.03 1257 GLY C CA 1
ATOM 739 C C . GLY B 2 1 ? 33.224 -0.458 4.261 1.00 34.22 1257 GLY C C 1
ATOM 740 O O . GLY B 2 1 ? 33.170 -1.151 3.243 1.00 36.85 1257 GLY C O 1
ATOM 741 N N . PRO B 2 2 ? 32.550 -0.757 5.379 1.00 35.37 1258 PRO C N 1
ATOM 742 C CA . PRO B 2 2 ? 31.685 -1.940 5.381 1.00 35.82 1258 PRO C CA 1
ATOM 743 C C . PRO B 2 2 ? 30.464 -1.712 4.500 1.00 32.97 1258 PRO C C 1
ATOM 744 O O . PRO B 2 2 ? 30.029 -0.567 4.345 1.00 29.40 1258 PRO C O 1
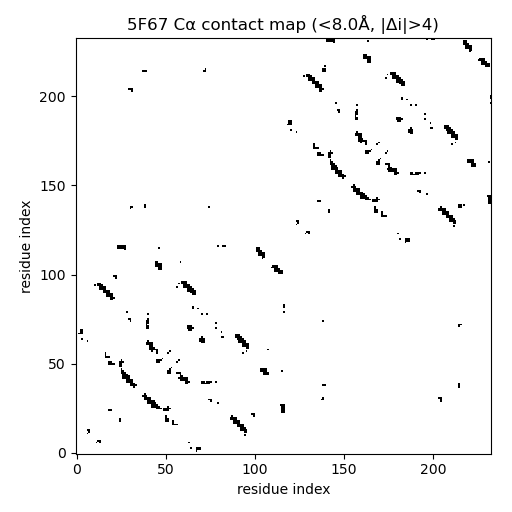ATOM 748 N N . GLY B 2 3 ? 29.925 -2.784 3.926 1.00 26.33 1259 GLY C N 1
ATOM 749 C CA . GLY B 2 3 ? 28.800 -2.663 3.015 1.00 29.69 1259 GLY C CA 1
ATOM 750 C C . GLY B 2 3 ? 27.554 -2.146 3.698 1.00 29.45 1259 GLY C C 1
ATOM 751 O O . GLY B 2 3 ? 27.360 -2.370 4.894 1.00 26.16 1259 GLY C O 1
ATOM 752 N N . SER B 2 4 ? 26.690 -1.466 2.946 1.00 26.05 1260 SER C N 1
ATOM 753 C CA . SER B 2 4 ? 25.489 -0.905 3.551 1.00 33.26 1260 SER C CA 1
ATOM 754 C C . SER B 2 4 ? 24.532 -2.035 3.917 1.00 27.80 1260 SER C C 1
ATOM 755 O O . SER B 2 4 ? 23.767 -1.932 4.879 1.00 25.87 1260 SER C O 1
ATOM 758 N N . ARG B 2 5 ? 24.582 -3.121 3.149 1.00 26.97 1261 ARG C N 1
ATOM 759 C CA . ARG B 2 5 ? 23.738 -4.278 3.448 1.00 29.44 1261 ARG C CA 1
ATOM 760 C C . ARG B 2 5 ? 24.400 -5.243 4.429 1.00 27.50 1261 ARG C C 1
ATOM 761 O O . ARG B 2 5 ? 25.583 -5.562 4.306 1.00 29.82 1261 ARG C O 1
ATOM 769 N N . GLY B 2 6 ? 23.633 -5.696 5.413 1.00 22.07 1262 GLY C N 1
ATOM 770 C CA . GLY B 2 6 ? 24.147 -6.614 6.415 1.00 22.26 1262 GLY C CA 1
ATOM 771 C C . GLY B 2 6 ? 23.038 -7.531 6.884 1.00 23.56 1262 GLY C C 1
ATOM 772 O O . GLY B 2 6 ? 21.862 -7.279 6.614 1.00 20.74 1262 GLY C O 1
ATOM 773 N N . LYS B 2 7 ? 23.403 -8.592 7.593 1.00 21.67 1263 LYS C N 1
ATOM 774 C CA . LYS B 2 7 ? 22.433 -9.617 7.956 1.00 23.03 1263 LYS C CA 1
ATOM 775 C C . LYS B 2 7 ? 21.635 -9.291 9.220 1.00 20.81 1263 LYS C C 1
ATOM 776 O O . LYS B 2 7 ? 22.201 -9.035 10.279 1.00 22.04 1263 LYS C O 1
ATOM 782 N N . SER B 2 8 ? 20.312 -9.316 9.098 1.00 16.55 1264 SER C N 1
ATOM 783 C CA . SER B 2 8 ? 19.418 -9.093 10.224 1.00 18.88 1264 SER C CA 1
ATOM 784 C C . SER B 2 8 ? 19.433 -10.277 11.189 1.00 22.36 1264 SER C C 1
ATOM 785 O O . SER B 2 8 ? 19.292 -11.420 10.762 1.00 25.62 1264 SER C O 1
ATOM 788 N N . THR B 2 9 ? 19.595 -10.013 12.484 1.00 18.78 1265 THR C N 1
ATOM 789 C CA . THR B 2 9 ? 19.508 -11.080 13.478 1.00 14.19 1265 THR C CA 1
ATOM 790 C C . THR B 2 9 ? 18.061 -11.511 13.703 1.00 26.30 1265 THR C C 1
ATOM 791 O O . THR B 2 9 ? 17.798 -12.618 14.180 1.00 31.63 1265 THR C O 1
ATOM 795 N N . VAL B 2 10 ? 17.127 -10.630 13.358 1.00 20.50 1266 VAL C N 1
ATOM 796 C CA . VAL B 2 10 ? 15.699 -10.934 13.494 1.00 19.04 1266 VAL C CA 1
ATOM 797 C C . VAL B 2 10 ? 15.161 -11.795 12.350 1.00 28.24 1266 VAL C C 1
ATOM 798 O O . VAL B 2 10 ? 14.460 -12.782 12.587 1.00 31.16 1266 VAL C O 1
ATOM 802 N N . THR B 2 11 ? 15.496 -11.436 11.113 1.00 24.43 1267 THR C N 1
ATOM 803 C CA . THR B 2 11 ? 14.931 -12.121 9.951 1.00 22.13 1267 THR C CA 1
ATOM 804 C C . THR B 2 11 ? 15.914 -13.039 9.224 1.00 38.51 1267 THR C C 1
ATOM 805 O O . THR B 2 11 ? 15.501 -13.942 8.492 1.00 34.95 1267 THR C O 1
ATOM 809 N N . GLY B 2 12 ? 17.209 -12.798 9.403 1.00 31.98 1268 GLY C N 1
ATOM 810 C CA . GLY B 2 12 ? 18.224 -13.541 8.675 1.00 31.16 1268 GLY C CA 1
ATOM 811 C C . GLY B 2 12 ? 18.427 -12.994 7.269 1.00 29.69 1268 GLY C C 1
ATOM 812 O O . GLY B 2 12 ? 19.262 -13.492 6.512 1.00 29.04 1268 GLY C O 1
ATOM 813 N N . ARG B 2 13 ? 17.663 -11.964 6.916 1.00 29.40 1269 ARG C N 1
ATOM 814 C CA . ARG B 2 13 ? 17.747 -11.374 5.581 1.00 28.62 1269 ARG C CA 1
ATOM 815 C C . ARG B 2 13 ? 18.844 -10.314 5.507 1.00 34.30 1269 ARG C C 1
ATOM 816 O O . ARG B 2 13 ? 19.207 -9.706 6.516 1.00 25.80 1269 ARG C O 1
ATOM 818 N N . MET B 2 14 ? 19.369 -10.104 4.304 1.00 29.89 1270 MET C N 1
ATOM 819 C CA . MET B 2 14 ? 20.367 -9.067 4.057 1.00 29.67 1270 MET C CA 1
ATOM 820 C C . MET B 2 14 ? 19.635 -7.773 3.733 1.00 33.55 1270 MET C C 1
ATOM 821 O O . MET B 2 14 ? 18.995 -7.659 2.688 1.00 37.88 1270 MET C O 1
ATOM 826 N N . ILE B 2 15 ? 19.720 -6.798 4.632 1.00 23.25 1271 ILE C N 1
ATOM 827 C CA . ILE B 2 15 ? 18.977 -5.552 4.479 1.00 24.66 1271 ILE C CA 1
ATOM 828 C C . ILE B 2 15 ? 19.889 -4.340 4.681 1.00 27.65 1271 ILE C C 1
ATOM 829 O O . ILE B 2 15 ? 20.982 -4.465 5.233 1.00 20.88 1271 ILE C O 1
ATOM 834 N N . SER B 2 16 ? 19.438 -3.168 4.241 1.00 21.49 1272 SER C N 1
ATOM 835 C CA . SER B 2 16 ? 20.177 -1.929 4.484 1.00 20.45 1272 SER C CA 1
ATOM 836 C C . SER B 2 16 ? 19.392 -1.083 5.485 1.00 22.78 1272 SER C C 1
ATOM 837 O O . SER B 2 16 ? 18.429 -1.570 6.090 1.00 25.59 1272 SER C O 1
ATOM 840 N N . GLY B 2 17 ? 19.790 0.172 5.671 1.00 20.64 1273 GLY C N 1
ATOM 841 C CA . GLY B 2 17 ? 19.071 1.052 6.582 1.00 20.24 1273 GLY C CA 1
ATOM 842 C C . GLY B 2 17 ? 19.562 0.936 8.011 1.00 22.48 1273 GLY C C 1
ATOM 843 O O . GLY B 2 17 ? 18.845 1.254 8.968 1.00 20.20 1273 GLY C O 1
ATOM 844 N N . TRP B 2 18 ? 20.796 0.476 8.166 1.00 15.47 1274 TRP C N 1
ATOM 845 C CA . TRP B 2 18 ? 21.380 0.353 9.496 1.00 12.99 1274 TRP C CA 1
ATOM 846 C C . TRP B 2 18 ? 21.798 1.697 10.062 1.00 23.62 1274 TRP C C 1
ATOM 847 O O . TRP B 2 18 ? 22.354 2.540 9.351 1.00 22.66 1274 TRP C O 1
ATOM 858 N N . LEU B 2 19 ? 21.525 1.890 11.349 1.00 18.06 1275 LEU C N 1
ATOM 859 C CA . LEU B 2 19 ? 22.038 3.035 12.086 1.00 18.78 1275 LEU C CA 1
ATOM 860 C C . LEU B 2 19 ? 23.349 2.616 12.733 1.00 24.86 1275 LEU C C 1
ATOM 861 O O . LEU B 2 19 ? 24.294 3.403 12.893 1.00 20.06 1275 LEU C O 1
ATOM 867 N N . SER C 1 11 ? -1.990 -9.588 -4.140 1.00 80.23 351 SER B N 1
ATOM 868 C CA . SER C 1 11 ? -2.697 -8.411 -4.618 1.00 75.14 351 SER B CA 1
ATOM 869 C C . SER C 1 11 ? -2.753 -7.308 -3.555 1.00 67.10 351 SER B C 1
ATOM 870 O O . SER C 1 11 ? -2.712 -7.571 -2.349 1.00 72.53 351 SER B O 1
ATOM 873 N N . ASP C 1 12 ? -2.820 -6.065 -4.017 1.00 51.31 352 ASP B N 1
ATOM 874 C CA . ASP C 1 12 ? -3.134 -4.951 -3.135 1.00 41.74 352 ASP B CA 1
ATOM 875 C C . ASP C 1 12 ? -4.646 -4.956 -2.959 1.00 32.08 352 ASP B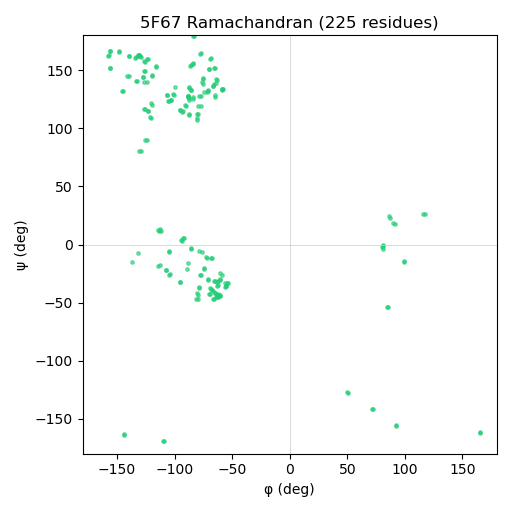 C 1
ATOM 876 O O . ASP C 1 12 ? -5.378 -4.632 -3.896 1.00 28.32 352 ASP B O 1
ATOM 881 N N . GLU C 1 13 ? -5.109 -5.335 -1.769 1.00 22.78 353 GLU B N 1
ATOM 882 C CA . GLU C 1 13 ? -6.545 -5.480 -1.519 1.00 22.37 353 GLU B CA 1
ATOM 883 C C . GLU C 1 13 ? -7.261 -4.132 -1.436 1.00 21.79 353 GLU B C 1
ATOM 884 O O . GLU C 1 13 ? -8.495 -4.077 -1.430 1.00 22.58 353 GLU B O 1
ATOM 886 N N . THR C 1 14 ? -6.492 -3.045 -1.367 1.00 15.70 354 THR B N 1
ATOM 887 C CA . THR C 1 14 ? -7.088 -1.715 -1.233 1.00 15.29 354 THR B CA 1
ATOM 888 C C . THR C 1 14 ? -7.052 -0.890 -2.523 1.00 14.63 354 THR B C 1
ATOM 889 O O . THR C 1 14 ? -7.630 0.201 -2.579 1.00 15.47 354 THR B O 1
ATOM 893 N N . LYS C 1 15 ? -6.394 -1.399 -3.568 1.00 16.09 355 LYS B N 1
ATOM 894 C CA . LYS C 1 15 ? -6.208 -0.586 -4.770 1.00 17.69 355 LYS B CA 1
ATOM 895 C C . LYS C 1 15 ? -7.530 -0.217 -5.461 1.00 13.79 355 LYS B C 1
ATOM 896 O O . LYS C 1 15 ? -7.634 0.869 -6.032 1.00 16.03 355 LYS B O 1
ATOM 902 N N . PHE C 1 16 ? -8.535 -1.092 -5.379 1.00 16.40 356 PHE B N 1
ATOM 903 C CA . PHE C 1 16 ? -9.822 -0.816 -6.004 1.00 16.17 356 PHE B CA 1
ATOM 904 C C . PHE C 1 16 ? -10.458 0.470 -5.476 1.00 13.97 356 PHE B C 1
ATOM 905 O O . PHE C 1 16 ? -11.271 1.098 -6.168 1.00 15.47 356 PHE B O 1
ATOM 913 N N . ILE C 1 17 ? -10.110 0.844 -4.245 1.00 14.89 357 ILE B N 1
ATOM 914 C CA . ILE C 1 17 ? -10.673 2.041 -3.634 1.00 15.20 357 ILE B CA 1
ATOM 915 C C . ILE C 1 17 ? -10.451 3.290 -4.487 1.00 16.04 357 ILE B C 1
ATOM 916 O O . ILE C 1 17 ? -11.318 4.173 -4.559 1.00 15.88 357 ILE B O 1
ATOM 921 N N . PHE C 1 18 ? -9.304 3.361 -5.158 1.00 14.78 358 PHE B N 1
ATOM 922 C CA . PHE C 1 18 ? -9.002 4.533 -5.982 1.00 12.82 358 PHE B CA 1
ATOM 923 C C . PHE C 1 18 ? -9.747 4.576 -7.313 1.00 12.95 358 PHE B C 1
ATOM 924 O O . PHE C 1 18 ? -9.663 5.572 -8.036 1.00 17.57 358 PHE B O 1
ATOM 932 N N . ASP C 1 19 ? -10.475 3.510 -7.637 1.00 13.47 359 ASP B N 1
ATOM 933 C CA . ASP C 1 19 ? -11.368 3.548 -8.799 1.00 13.74 359 ASP B CA 1
ATOM 934 C C . ASP C 1 19 ? -12.779 3.914 -8.356 1.00 16.16 359 ASP B C 1
ATOM 935 O O . ASP C 1 19 ? -13.513 4.560 -9.092 1.00 19.94 359 ASP B O 1
ATOM 940 N N . GLN C 1 20 ? -13.146 3.508 -7.145 1.00 17.63 360 GLN B N 1
ATOM 941 C CA . GLN C 1 20 ? -14.457 3.862 -6.597 1.00 14.75 360 GLN B CA 1
ATOM 942 C C . GLN C 1 20 ? -14.452 5.298 -6.080 1.00 18.10 360 GLN B C 1
ATOM 943 O O . GLN C 1 20 ? -15.444 6.020 -6.219 1.00 19.57 360 GLN B O 1
ATOM 949 N N . PHE C 1 21 ? -13.328 5.704 -5.484 1.00 13.38 361 PHE B N 1
ATOM 950 C CA . PHE C 1 21 ? -13.174 7.059 -4.959 1.00 13.62 361 PHE B CA 1
ATOM 951 C C . PHE C 1 21 ? -11.874 7.660 -5.483 1.00 11.62 361 PHE B C 1
ATOM 952 O O . PHE C 1 21 ? -10.857 7.661 -4.782 1.00 15.14 361 PHE B O 1
ATOM 960 N N . PRO C 1 22 ? -11.886 8.161 -6.726 1.00 14.28 362 PRO B N 1
ATOM 961 C CA . PRO C 1 22 ? -10.618 8.560 -7.346 1.00 13.29 362 PRO B CA 1
ATOM 962 C C . PRO C 1 22 ? -9.936 9.767 -6.705 1.00 18.68 362 PRO B C 1
ATOM 963 O O . PRO C 1 22 ? -8.754 10.017 -6.999 1.00 18.06 362 PRO B O 1
ATOM 967 N N . LYS C 1 23 ? -10.635 10.482 -5.831 1.00 13.62 363 LYS B N 1
ATOM 968 C CA . LYS C 1 23 ? -10.020 11.602 -5.117 1.00 16.02 363 LYS B CA 1
ATOM 969 C C . LYS C 1 23 ? -9.458 11.209 -3.750 1.00 15.69 363 LYS B C 1
ATOM 970 O O . LYS C 1 23 ? -8.934 12.059 -3.020 1.00 15.04 363 LYS B O 1
ATOM 974 N N . ALA C 1 24 ? -9.536 9.923 -3.407 1.00 10.16 364 ALA B N 1
ATOM 975 C CA . ALA C 1 24 ? -8.976 9.457 -2.135 1.00 9.80 364 ALA B CA 1
ATOM 976 C C . ALA C 1 24 ? -7.456 9.556 -2.173 1.00 14.92 364 ALA B C 1
ATOM 977 O O . ALA C 1 24 ? -6.849 9.626 -3.250 1.00 15.47 364 ALA B O 1
ATOM 979 N N . ARG C 1 25 ? -6.835 9.564 -0.997 1.00 9.89 365 ARG B N 1
ATOM 980 C CA . ARG C 1 25 ? -5.383 9.673 -0.933 1.00 10.00 365 ARG B CA 1
ATOM 981 C C . ARG C 1 25 ? -4.846 8.750 0.147 1.00 13.10 365 ARG B C 1
ATOM 982 O O . ARG C 1 25 ? -5.590 8.300 1.024 1.00 14.09 365 ARG B O 1
ATOM 990 N N . THR C 1 26 ? -3.548 8.464 0.085 1.00 10.99 366 THR B N 1
ATOM 991 C CA . THR C 1 26 ? -2.924 7.618 1.092 1.00 12.53 366 THR B CA 1
ATOM 992 C C . THR C 1 26 ? -2.065 8.462 2.020 1.00 16.08 366 THR B C 1
ATOM 993 O O . THR C 1 26 ? -1.230 9.238 1.554 1.00 17.13 366 THR B O 1
ATOM 997 N N . VAL C 1 27 ? -2.264 8.318 3.330 1.00 12.34 367 VAL B N 1
ATOM 998 C CA . VAL C 1 27 ? -1.364 8.949 4.292 1.00 12.08 367 VAL B CA 1
ATOM 999 C C . VAL C 1 27 ? -0.658 7.875 5.098 1.00 16.88 367 VAL B C 1
ATOM 1000 O O . VAL C 1 27 ? -1.178 6.779 5.269 1.00 16.62 367 VAL B O 1
ATOM 1004 N N . GLN C 1 28 ? 0.537 8.193 5.581 1.00 12.13 368 GLN B N 1
ATOM 1005 C CA . GLN C 1 28 ? 1.317 7.265 6.384 1.00 11.59 368 GLN B CA 1
ATOM 1006 C C . GLN C 1 28 ? 1.562 7.926 7.731 1.00 17.18 368 GLN B C 1
ATOM 1007 O O . GLN C 1 28 ? 2.343 8.875 7.823 1.00 20.98 368 GLN B O 1
ATOM 1013 N N . VAL C 1 29 ? 0.918 7.427 8.779 1.00 11.11 369 VAL B N 1
ATOM 1014 C CA . VAL C 1 29 ? 0.950 8.124 10.057 1.00 10.94 369 VAL B CA 1
ATOM 1015 C C . VAL C 1 29 ? 1.560 7.236 11.123 1.00 12.82 369 VAL B C 1
ATOM 1016 O O . VAL C 1 29 ? 1.054 6.145 11.389 1.00 12.97 369 VAL B O 1
ATOM 1020 N N . ARG C 1 30 ? 2.656 7.687 11.729 1.00 9.93 370 ARG B N 1
ATOM 1021 C CA . ARG C 1 30 ? 3.280 6.880 12.763 1.00 9.82 370 ARG B CA 1
ATOM 1022 C C . ARG C 1 30 ? 2.532 6.963 14.082 1.00 15.37 370 ARG B C 1
ATOM 1023 O O . ARG C 1 30 ? 2.270 8.063 14.599 1.00 14.83 370 ARG B O 1
ATOM 1031 N N . LYS C 1 31 ? 2.200 5.795 14.635 1.00 11.42 371 LYS B N 1
ATOM 1032 C CA . LYS C 1 31 ? 1.582 5.753 15.959 1.00 12.50 371 LYS B CA 1
ATOM 1033 C C . LYS C 1 31 ? 2.654 5.922 17.010 1.00 15.92 371 LYS B C 1
ATOM 1034 O O . LYS C 1 31 ? 3.532 5.069 17.161 1.00 16.45 371 LYS B O 1
ATOM 1040 N N . GLU C 1 32 ? 2.607 7.052 17.707 1.00 15.63 372 GLU B N 1
ATOM 1041 C CA . GLU C 1 32 ? 3.523 7.299 18.807 1.00 13.10 372 GLU B CA 1
ATOM 1042 C C . GLU C 1 32 ? 2.625 7.626 19.989 1.00 17.96 372 GLU B C 1
ATOM 1043 O O . GLU C 1 32 ? 2.216 8.779 20.182 1.00 15.90 372 GLU B O 1
ATOM 1049 N N . GLY C 1 33 ? 2.250 6.583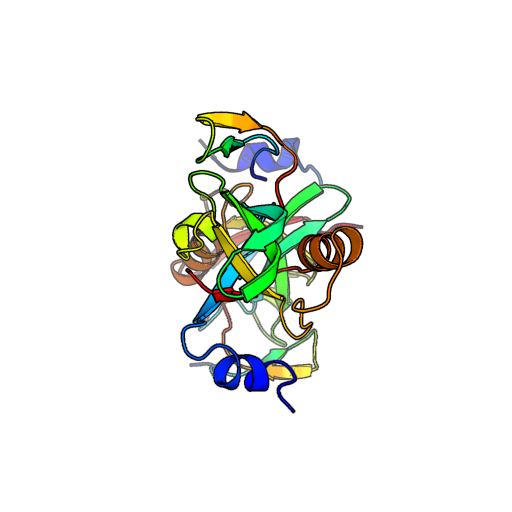 20.728 1.00 18.73 373 GLY B N 1
ATOM 1050 C CA . GLY C 1 33 ? 1.238 6.720 21.764 1.00 16.82 373 GLY B CA 1
ATOM 1051 C C . GLY C 1 33 ? -0.144 6.589 21.136 1.00 24.40 373 GLY B C 1
ATOM 1052 O O . GLY C 1 33 ? -0.969 5.768 21.546 1.00 24.77 373 GLY B O 1
ATOM 1053 N N . PHE C 1 34 ? -0.383 7.397 20.110 1.00 17.68 374 PHE B N 1
ATOM 1054 C CA . PHE C 1 34 ? -1.671 7.428 19.433 1.00 9.55 374 PHE B CA 1
ATOM 1055 C C . PHE C 1 34 ? -1.381 7.965 18.041 1.00 14.07 374 PHE B C 1
ATOM 1056 O O . PHE C 1 34 ? -0.285 8.512 17.793 1.00 13.61 374 PHE B O 1
ATOM 1064 N N . LEU C 1 35 ? -2.348 7.834 17.138 1.00 14.96 375 LEU B N 1
ATOM 1065 C CA . LEU C 1 35 ? -2.252 8.474 15.834 1.00 17.57 375 LEU B CA 1
ATOM 1066 C C . LEU C 1 35 ? -2.659 9.940 15.966 1.00 16.71 375 LEU B C 1
ATOM 1067 O O . LEU C 1 35 ? -2.024 10.837 15.385 1.00 14.60 375 LEU B O 1
ATOM 1072 N N . GLY C 1 36 ? -3.718 10.176 16.735 1.00 14.49 376 GLY B N 1
ATOM 1073 C CA . GLY C 1 36 ? -4.200 11.521 16.993 1.00 14.35 376 GLY B CA 1
ATOM 1074 C C . GLY C 1 36 ? -5.583 11.764 16.429 1.00 15.76 376 GLY B C 1
ATOM 1075 O O . GLY C 1 36 ? -5.932 12.902 16.122 1.00 13.10 376 GLY B O 1
ATOM 1076 N N . ILE C 1 37 ? -6.379 10.705 16.279 1.00 11.91 377 ILE B N 1
ATOM 1077 C CA . ILE C 1 37 ? -7.723 10.870 15.725 1.00 9.40 377 ILE B CA 1
ATOM 1078 C C . ILE C 1 37 ? -8.799 10.223 16.588 1.00 15.54 377 ILE B C 1
ATOM 1079 O O . ILE C 1 37 ? -8.513 9.361 17.416 1.00 13.73 377 ILE B O 1
ATOM 1084 N N . MET C 1 38 ? -10.043 10.649 16.376 1.00 11.41 378 MET B N 1
ATOM 1085 C CA . MET C 1 38 ? -11.212 9.895 16.808 1.00 11.68 378 MET B CA 1
ATOM 1086 C C . MET C 1 38 ? -12.089 9.693 15.584 1.00 11.95 378 MET B C 1
ATOM 1087 O O . MET C 1 38 ? -11.989 10.449 14.611 1.00 14.43 378 MET B O 1
ATOM 1092 N N . VAL C 1 39 ? -12.938 8.667 15.606 1.00 11.99 379 VAL B N 1
ATOM 1093 C CA . VAL C 1 39 ? -13.834 8.427 14.487 1.00 11.62 379 VAL B CA 1
ATOM 1094 C C . VAL C 1 39 ? -15.252 8.227 14.987 1.00 11.87 379 VAL B C 1
ATOM 1095 O O . VAL C 1 39 ? -15.483 8.004 16.193 1.00 12.29 379 VAL B O 1
ATOM 1099 N N . ILE C 1 40 ? -16.196 8.357 14.063 1.00 10.78 380 ILE B N 1
ATOM 1100 C CA . ILE C 1 40 ? -17.588 8.011 14.320 1.00 12.67 380 ILE B CA 1
ATOM 1101 C C . ILE C 1 40 ? -18.093 7.193 13.157 1.00 16.67 380 ILE B C 1
ATOM 1102 O O . ILE C 1 40 ? -17.501 7.199 12.066 1.00 13.11 380 ILE B O 1
ATOM 1107 N N . TYR C 1 41 ? -19.184 6.471 13.380 1.00 13.72 381 TYR B N 1
ATOM 1108 C CA . TYR C 1 41 ? -19.913 5.912 12.261 1.00 12.53 381 TYR B CA 1
ATOM 1109 C C . TYR C 1 41 ? -20.953 6.964 11.899 1.00 17.49 381 TYR B C 1
ATOM 1110 O O . TYR C 1 41 ? -21.782 7.329 12.737 1.00 15.50 381 TYR B O 1
ATOM 1119 N N . GLY C 1 42 ? -20.895 7.470 10.674 1.00 17.11 382 GLY B N 1
ATOM 1120 C CA . GLY C 1 42 ? -21.771 8.552 10.278 1.00 18.61 382 GLY B CA 1
ATOM 1121 C C . GLY C 1 42 ? -22.217 8.454 8.835 1.00 27.17 382 GLY B C 1
ATOM 1122 O O . GLY C 1 42 ? -22.090 7.406 8.192 1.00 15.43 382 GLY B O 1
ATOM 1123 N N . LYS C 1 43 ? -22.742 9.561 8.325 1.00 23.96 383 LYS B N 1
ATOM 1124 C CA . LYS C 1 43 ? -23.314 9.585 6.984 1.00 26.51 383 LYS B CA 1
ATOM 1125 C C . LYS C 1 43 ? -22.920 10.887 6.302 1.00 29.25 383 LYS B C 1
ATOM 1126 O O . LYS C 1 43 ? -22.805 11.931 6.952 1.00 39.67 383 LYS B O 1
ATOM 1132 N N . HIS C 1 44 ? -22.692 10.825 4.995 1.00 23.32 384 HIS B N 1
ATOM 1133 C CA . HIS C 1 44 ? -22.486 12.031 4.212 1.00 22.49 384 HIS B CA 1
ATOM 1134 C C . HIS C 1 44 ? -23.352 11.931 2.965 1.00 24.59 384 HIS B C 1
ATOM 1135 O O . HIS C 1 44 ? -23.482 10.856 2.385 1.00 24.41 384 HIS B O 1
ATOM 1142 N N . ALA C 1 45 ? -23.949 13.051 2.569 1.00 28.47 385 ALA B N 1
ATOM 1143 C CA . ALA C 1 45 ? -24.889 13.082 1.449 1.00 41.29 385 ALA B CA 1
ATOM 1144 C C . ALA C 1 45 ? -24.313 12.488 0.167 1.00 44.44 385 ALA B C 1
ATOM 1145 O O . ALA C 1 45 ? -25.038 11.890 -0.630 1.00 41.83 385 ALA B O 1
ATOM 1147 N N . GLU C 1 46 ? -23.011 12.654 -0.033 1.00 35.15 386 GLU B N 1
ATOM 1148 C CA . GLU C 1 46 ? -22.395 12.307 -1.310 1.00 39.00 386 GLU B CA 1
ATOM 1149 C C . GLU C 1 46 ? -21.912 10.862 -1.394 1.00 43.89 386 GLU B C 1
ATOM 1150 O O . GLU C 1 46 ? -21.707 10.340 -2.491 1.00 38.55 386 GLU B O 1
ATOM 1152 N N . VAL C 1 47 ? -21.693 10.213 -0.253 1.00 22.30 387 VAL B N 1
ATOM 1153 C CA . VAL C 1 47 ? -21.154 8.855 -0.319 1.00 18.98 387 VAL B CA 1
ATOM 1154 C C . VAL C 1 47 ? -21.869 7.821 0.543 1.00 19.84 387 VAL B C 1
ATOM 1155 O O . VAL C 1 47 ? -21.565 6.623 0.460 1.00 31.02 387 VAL B O 1
ATOM 1159 N N . GLY C 1 48 ? -22.799 8.273 1.380 1.00 27.35 388 GLY B N 1
ATOM 1160 C CA . GLY C 1 48 ? -23.548 7.359 2.225 1.00 26.04 388 GLY B CA 1
ATOM 1161 C C . GLY C 1 48 ? -22.923 7.151 3.596 1.00 24.78 388 GLY B C 1
ATOM 1162 O O . GLY C 1 48 ? -22.193 8.015 4.094 1.00 18.82 388 GLY B O 1
ATOM 1163 N N . SER C 1 49 ? -23.216 6.006 4.209 1.00 19.34 389 SER B N 1
ATOM 1164 C CA . SER C 1 49 ? -22.741 5.709 5.559 1.00 17.00 389 SER B CA 1
ATOM 1165 C C . SER C 1 49 ? -21.335 5.134 5.556 1.00 20.52 389 SER B C 1
ATOM 1166 O O . SER C 1 49 ? -20.890 4.555 4.561 1.00 22.76 389 SER B O 1
ATOM 1169 N N . GLY C 1 50 ? -20.648 5.295 6.681 1.00 13.77 390 GLY B N 1
ATOM 1170 C CA . GLY C 1 50 ? -19.308 4.762 6.840 1.00 14.75 390 GLY B CA 1
ATOM 1171 C C . GLY C 1 50 ? -18.600 5.369 8.031 1.00 17.45 390 GLY B C 1
ATOM 1172 O O . GLY C 1 50 ? -19.247 5.946 8.920 1.00 15.03 390 GLY B O 1
ATOM 1173 N N . ILE C 1 51 ? -17.272 5.233 8.054 1.00 12.15 391 ILE B N 1
ATOM 1174 C CA . ILE C 1 51 ? -16.455 5.717 9.158 1.00 12.06 391 ILE B CA 1
ATOM 1175 C C . ILE C 1 51 ? -15.819 7.049 8.778 1.00 15.57 391 ILE B C 1
ATOM 1176 O O . ILE C 1 51 ? -15.190 7.165 7.715 1.00 12.82 391 ILE B O 1
ATOM 1181 N N . PHE C 1 52 ? -15.975 8.049 9.644 1.00 11.44 392 PHE B N 1
ATOM 1182 C CA . PHE C 1 52 ? -15.454 9.391 9.365 1.00 13.33 392 PHE B CA 1
ATOM 1183 C C . PHE C 1 52 ? -14.593 9.881 10.519 1.00 11.52 392 PHE B C 1
ATOM 1184 O O . PHE C 1 52 ? -14.876 9.596 11.684 1.00 12.76 392 PHE B O 1
ATOM 1192 N N . ILE C 1 53 ? -13.532 10.614 10.199 1.00 11.21 393 ILE B N 1
ATOM 1193 C CA . ILE C 1 53 ? -12.730 11.256 11.233 1.00 11.59 393 ILE B CA 1
ATOM 1194 C C . ILE C 1 53 ? -13.602 12.303 11.921 1.00 11.90 393 ILE B C 1
ATOM 1195 O O . ILE C 1 53 ? -14.193 13.148 11.250 1.00 16.88 393 ILE B O 1
ATOM 1200 N N . SER C 1 54 ? -13.689 12.243 13.254 1.00 10.57 394 SER B N 1
ATOM 1201 C CA . SER C 1 54 ? -14.564 13.143 13.999 1.00 11.27 394 SER B CA 1
ATOM 1202 C C . SER C 1 54 ? -13.809 14.137 14.866 1.00 17.52 394 SER B C 1
ATOM 1203 O O . SER C 1 54 ? -14.372 15.134 15.323 1.00 15.72 394 SER B O 1
ATOM 1206 N N . ASP C 1 55 ? -12.543 13.851 15.133 1.00 14.97 395 ASP B N 1
ATOM 1207 C CA . ASP C 1 55 ? -11.732 14.800 15.873 1.00 14.38 395 ASP B CA 1
ATOM 1208 C C . ASP C 1 55 ? -10.278 14.535 15.567 1.00 12.64 395 ASP B C 1
ATOM 1209 O O . ASP C 1 55 ? -9.912 13.472 15.059 1.00 12.69 395 ASP B O 1
ATOM 1214 N N . LEU C 1 56 ? -9.443 15.515 15.874 1.00 12.42 396 LEU B N 1
ATOM 1215 C CA . LEU C 1 56 ? -8.045 15.458 15.502 1.00 13.29 396 LEU B CA 1
ATOM 1216 C C . LEU C 1 56 ? -7.293 16.141 16.622 1.00 12.90 396 LEU B C 1
ATOM 1217 O O . LEU C 1 56 ? -7.692 17.223 17.061 1.00 16.60 396 LEU B O 1
ATOM 1222 N N . ARG C 1 57 ? -6.224 15.509 17.099 1.00 12.78 397 ARG B N 1
ATOM 1223 C CA . ARG C 1 57 ? -5.493 16.028 18.256 1.00 14.18 397 ARG B CA 1
ATOM 1224 C C . ARG C 1 57 ? -4.410 16.998 17.820 1.00 21.93 397 ARG B C 1
ATOM 1225 O O . ARG C 1 57 ? -3.598 16.676 16.951 1.00 16.05 397 ARG B O 1
ATOM 1233 N N . GLU C 1 58 ? -4.400 18.183 18.417 1.00 15.60 398 GLU B N 1
ATOM 1234 C CA . GLU C 1 58 ? -3.403 19.198 18.071 1.00 19.47 398 GLU B CA 1
ATOM 1235 C C . GLU C 1 58 ? -1.970 18.698 18.307 1.00 21.44 398 GLU B C 1
ATOM 1236 O O . GLU C 1 58 ? -1.676 18.092 19.341 1.00 19.92 398 GLU B O 1
ATOM 1242 N N . GLY C 1 59 ? -1.091 18.933 17.331 1.00 22.52 399 GLY B N 1
ATOM 1243 C CA . GLY C 1 59 ? 0.300 18.521 17.432 1.00 23.67 399 GLY B CA 1
ATOM 1244 C C . GLY C 1 59 ? 0.567 17.051 17.127 1.00 24.99 399 GLY B C 1
ATOM 1245 O O . GLY C 1 59 ? 1.721 16.611 17.139 1.00 24.10 399 GLY B O 1
ATOM 1246 N N . SER C 1 60 ? -0.488 16.288 16.851 1.00 16.58 400 SER B N 1
ATOM 1247 C CA . SER C 1 60 ? -0.353 14.842 16.647 1.00 14.45 400 SER B CA 1
ATOM 1248 C C . SER C 1 60 ? 0.196 14.520 15.257 1.00 16.78 400 SER B C 1
ATOM 1249 O O . SER C 1 60 ? 0.210 15.376 14.370 1.00 15.57 400 SER B O 1
ATOM 1252 N N . ASN C 1 61 ? 0.664 13.289 15.065 1.00 12.06 401 ASN B N 1
ATOM 1253 C CA . ASN C 1 61 ? 1.150 12.863 13.749 1.00 11.76 401 ASN B CA 1
ATOM 1254 C C . ASN C 1 61 ? 0.046 12.833 12.694 1.00 13.60 401 ASN B C 1
ATOM 1255 O O . ASN C 1 61 ? 0.306 13.067 11.510 1.00 14.16 401 ASN B O 1
ATOM 1260 N N . ALA C 1 62 ? -1.188 12.540 13.103 1.00 12.35 402 ALA B N 1
ATOM 1261 C CA . ALA C 1 62 ? -2.288 12.583 12.146 1.00 13.57 402 ALA B CA 1
ATOM 1262 C C . ALA C 1 62 ? -2.493 14.006 11.646 1.00 13.26 402 ALA B C 1
ATOM 1263 O O . ALA C 1 62 ? -2.718 14.221 10.456 1.00 13.25 402 ALA B O 1
ATOM 1265 N N . GLU C 1 63 ? -2.417 14.980 12.549 1.00 13.86 403 GLU B N 1
ATOM 1266 C CA . GLU C 1 63 ? -2.573 16.372 12.129 1.00 15.08 403 GLU B CA 1
ATOM 1267 C C . GLU C 1 63 ? -1.435 16.764 11.181 1.00 16.20 403 GLU B C 1
ATOM 1268 O O . GLU C 1 63 ? -1.665 17.391 10.139 1.00 16.54 403 GLU B O 1
ATOM 1274 N N . LEU C 1 64 ? -0.209 16.386 11.543 1.00 14.34 404 LEU B N 1
ATOM 1275 C CA . LEU C 1 64 ? 0.954 16.692 10.716 1.00 14.58 404 LEU B CA 1
ATOM 1276 C C . LEU C 1 64 ? 0.887 16.082 9.314 1.00 20.78 404 LEU B C 1
ATOM 1277 O O . LEU C 1 64 ? 1.412 16.665 8.361 1.00 20.15 404 LEU B O 1
ATOM 1282 N N . ALA C 1 65 ? 0.218 14.934 9.189 1.00 14.96 405 ALA B N 1
ATOM 1283 C CA . ALA C 1 65 ? 0.113 14.221 7.916 1.00 16.24 405 ALA B CA 1
ATOM 1284 C C . ALA C 1 65 ? -1.038 14.715 7.050 1.00 17.42 405 ALA B C 1
ATOM 1285 O O . ALA C 1 65 ? -1.217 14.246 5.931 1.00 17.32 405 ALA B O 1
ATOM 1287 N N . GLY C 1 66 ? -1.833 15.643 7.566 1.00 15.67 406 GLY B N 1
ATOM 1288 C CA . GLY C 1 66 ? -2.895 16.213 6.757 1.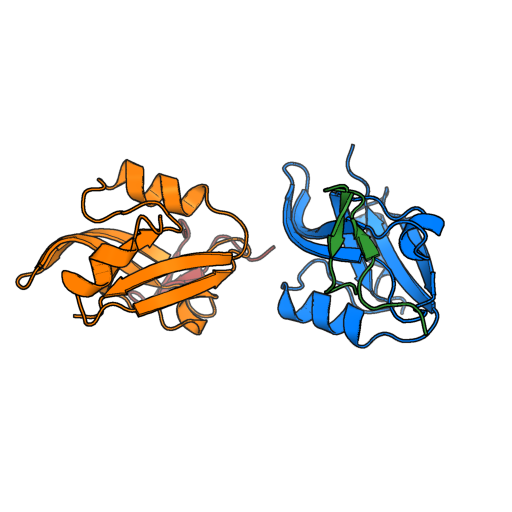00 14.88 406 GLY B CA 1
ATOM 1289 C C . GLY C 1 66 ? -4.229 15.501 6.857 1.00 18.35 406 GLY B C 1
ATOM 1290 O O . GLY C 1 66 ? -5.092 15.693 6.004 1.00 18.17 406 GLY B O 1
ATOM 1291 N N . VAL C 1 67 ? -4.417 14.690 7.893 1.00 15.98 407 VAL B N 1
ATOM 1292 C CA . VAL C 1 67 ? -5.739 14.118 8.155 1.00 13.48 407 VAL B CA 1
ATOM 1293 C C . VAL C 1 67 ? -6.661 15.278 8.551 1.00 14.99 407 VAL B C 1
ATOM 1294 O O . VAL C 1 67 ? -6.253 16.151 9.327 1.00 18.20 407 VAL B O 1
ATOM 1298 N N . LYS C 1 68 ? -7.882 15.308 8.014 1.00 12.38 408 LYS B N 1
ATOM 1299 C CA . LYS C 1 68 ? -8.819 16.377 8.364 1.00 16.20 408 LYS B CA 1
ATOM 1300 C C . LYS C 1 68 ? -10.071 15.816 9.009 1.00 19.22 408 LYS B C 1
ATOM 1301 O O . LYS C 1 68 ? -10.518 14.717 8.662 1.00 16.41 408 LYS B O 1
ATOM 1307 N N . VAL C 1 69 ? -10.627 16.570 9.957 1.00 15.77 409 VAL B N 1
ATOM 1308 C CA . VAL C 1 69 ? -11.924 16.227 10.519 1.00 13.30 409 VAL B CA 1
ATOM 1309 C C . VAL C 1 69 ? -12.952 16.201 9.391 1.00 14.02 409 VAL B C 1
ATOM 1310 O O . VAL C 1 69 ? -12.993 17.109 8.548 1.00 17.54 409 VAL B O 1
ATOM 1314 N N . GLY C 1 70 ? -13.761 15.142 9.356 1.00 13.61 410 GLY B N 1
ATOM 1315 C CA . GLY C 1 70 ? -14.747 14.978 8.302 1.00 16.12 410 GLY B CA 1
ATOM 1316 C C . GLY C 1 70 ? -14.309 14.031 7.195 1.00 17.41 410 GLY B C 1
ATOM 1317 O O . GLY C 1 70 ? -15.141 13.612 6.381 1.00 16.79 410 GLY B O 1
ATOM 1318 N N . ASP C 1 71 ? -13.014 13.699 7.144 1.00 12.86 411 ASP B N 1
ATOM 1319 C CA . ASP C 1 71 ? -12.515 12.793 6.100 1.00 12.45 411 ASP B CA 1
ATOM 1320 C C . ASP C 1 71 ? -13.158 11.425 6.267 1.00 13.34 411 ASP B C 1
ATOM 1321 O O . ASP C 1 71 ? -13.364 10.977 7.400 1.00 13.30 411 ASP B O 1
ATOM 1326 N N . MET C 1 72 ? -13.479 10.755 5.161 1.00 13.12 412 MET B N 1
ATOM 1327 C CA . MET C 1 72 ? -13.980 9.383 5.256 1.00 10.91 412 MET B CA 1
ATOM 1328 C C . MET C 1 72 ? -12.790 8.442 5.293 1.00 14.79 412 MET B C 1
ATOM 1329 O O . MET C 1 72 ? -11.865 8.577 4.494 1.00 16.85 412 MET B O 1
ATOM 1334 N N . LEU C 1 73 ? -12.809 7.497 6.231 1.00 10.98 413 LEU B N 1
ATOM 1335 C CA . LEU C 1 73 ? -11.732 6.522 6.383 1.00 10.06 413 LEU B CA 1
ATOM 1336 C C . LEU C 1 73 ? -12.064 5.258 5.589 1.00 17.38 413 LEU B C 1
ATOM 1337 O O . LEU C 1 73 ? -13.041 4.548 5.897 1.00 15.37 413 LEU B O 1
ATOM 1342 N N . LEU C 1 74 ? -11.261 4.981 4.564 1.00 12.91 414 LEU B N 1
ATOM 1343 C CA . LEU C 1 74 ? -11.592 3.928 3.602 1.00 14.36 414 LEU B CA 1
ATOM 1344 C C . LEU C 1 74 ? -10.760 2.654 3.791 1.00 11.79 414 LEU B C 1
ATOM 1345 O O . LEU C 1 74 ? -11.204 1.561 3.436 1.00 13.72 414 LEU B O 1
ATOM 1350 N N . ALA C 1 75 ? -9.563 2.785 4.346 1.00 9.94 415 ALA B N 1
ATOM 1351 C CA . ALA C 1 75 ? -8.770 1.597 4.681 1.00 9.86 415 ALA B CA 1
ATOM 1352 C C . ALA C 1 75 ? -7.775 1.895 5.780 1.00 12.48 415 ALA B C 1
ATOM 1353 O O . ALA C 1 75 ? -7.339 3.038 5.921 1.00 12.31 415 ALA B O 1
ATOM 1355 N N . VAL C 1 76 ? -7.437 0.865 6.557 1.00 11.70 416 VAL B N 1
ATOM 1356 C CA . VAL C 1 76 ? -6.363 0.931 7.546 1.00 13.39 416 VAL B CA 1
ATOM 1357 C C . VAL C 1 76 ? -5.386 -0.179 7.183 1.00 13.71 416 VAL B C 1
ATOM 1358 O O . VAL C 1 76 ? -5.735 -1.366 7.257 1.00 11.64 416 VAL B O 1
ATOM 1362 N N . ASN C 1 77 ? -4.173 0.203 6.792 1.00 11.45 417 ASN B N 1
ATOM 1363 C CA . ASN C 1 77 ? -3.221 -0.756 6.221 1.00 14.05 417 ASN B CA 1
ATOM 1364 C C . ASN C 1 77 ? -3.920 -1.545 5.122 1.00 18.10 417 ASN B C 1
ATOM 1365 O O . ASN C 1 77 ? -4.529 -0.938 4.242 1.00 15.87 417 ASN B O 1
ATOM 1370 N N . GLN C 1 78 ? -3.888 -2.873 5.178 1.00 15.49 418 GLN B N 1
ATOM 1371 C CA . GLN C 1 78 ? -4.519 -3.659 4.112 1.00 17.46 418 GLN B CA 1
ATOM 1372 C C . GLN C 1 78 ? -5.968 -4.042 4.411 1.00 23.50 418 GLN B C 1
ATOM 1373 O O . GLN C 1 78 ? -6.586 -4.791 3.652 1.00 23.14 418 GLN B O 1
ATOM 1379 N N . ASP C 1 79 ? -6.516 -3.529 5.510 1.00 17.90 419 ASP B N 1
ATOM 1380 C CA . ASP C 1 79 ? -7.914 -3.802 5.832 1.00 17.00 419 ASP B CA 1
ATOM 1381 C C . ASP C 1 79 ? -8.864 -2.701 5.352 1.00 17.57 419 ASP B C 1
ATOM 1382 O O . ASP C 1 79 ? -8.811 -1.566 5.825 1.00 16.69 419 ASP B O 1
ATOM 1387 N N . VAL C 1 80 ? -9.744 -3.053 4.425 1.00 15.64 420 VAL B N 1
ATOM 1388 C CA . VAL C 1 80 ? -10.713 -2.102 3.879 1.00 16.14 420 VAL B CA 1
ATOM 1389 C C . VAL C 1 80 ? -11.771 -1.767 4.934 1.00 21.91 420 VAL B C 1
ATOM 1390 O O . VAL C 1 80 ? -12.300 -2.670 5.593 1.00 17.38 420 VAL B O 1
ATOM 1394 N N . THR C 1 81 ? -12.074 -0.481 5.112 1.00 13.52 421 THR B N 1
ATOM 1395 C CA . THR C 1 81 ? -13.032 -0.081 6.147 1.00 15.23 421 THR B CA 1
ATOM 1396 C C . THR C 1 81 ? -14.309 0.509 5.563 1.00 20.28 421 THR B C 1
ATOM 1397 O O . THR C 1 81 ? -15.130 1.080 6.284 1.00 18.20 421 THR B O 1
ATOM 1401 N N . LEU C 1 82 ? -14.477 0.350 4.258 1.00 16.01 422 LEU B N 1
ATOM 1402 C CA . LEU C 1 82 ? -15.680 0.813 3.581 1.00 19.11 422 LEU B CA 1
ATOM 1403 C C . LEU C 1 82 ? -16.946 0.238 4.196 1.00 19.10 422 LEU B C 1
ATOM 1404 O O . LEU C 1 82 ? -17.974 0.919 4.268 1.00 27.13 422 LEU B O 1
ATOM 1409 N N . GLU C 1 83 ? -16.872 -1.013 4.649 1.00 20.75 423 GLU B N 1
ATOM 1410 C CA . GLU C 1 83 ? -18.050 -1.677 5.196 1.00 20.74 423 GLU B CA 1
ATOM 1411 C C . GLU C 1 83 ? -17.911 -1.984 6.690 1.00 22.21 423 GLU B C 1
ATOM 1412 O O . GLU C 1 83 ? -18.716 -2.725 7.248 1.00 19.37 423 GLU B O 1
ATOM 1418 N N . SER C 1 84 ? -16.907 -1.401 7.343 1.00 16.07 424 SER B N 1
ATOM 1419 C CA . SER C 1 84 ? -16.664 -1.676 8.760 1.00 12.44 424 SER B CA 1
ATOM 1420 C C . SER C 1 84 ? -17.670 -0.969 9.658 1.00 15.45 424 SER B C 1
ATOM 1421 O O . SER C 1 84 ? -18.066 0.171 9.383 1.00 19.32 424 SER B O 1
ATOM 1424 N N . ASN C 1 85 ? -18.079 -1.639 10.737 1.00 13.22 425 ASN B N 1
ATOM 1425 C CA . ASN C 1 85 ? -18.831 -0.950 11.782 1.00 12.16 425 ASN B CA 1
ATOM 1426 C C . ASN C 1 85 ? -17.889 -0.224 12.740 1.00 18.42 425 ASN B C 1
ATOM 1427 O O . ASN C 1 85 ? -16.661 -0.284 12.590 1.00 13.68 425 ASN B O 1
ATOM 1432 N N . TYR C 1 86 ? -18.454 0.456 13.729 1.00 10.97 426 TYR B N 1
ATOM 1433 C CA . TYR C 1 86 ? -17.637 1.251 14.641 1.00 12.97 426 TYR B CA 1
ATOM 1434 C C . TYR C 1 86 ? -16.650 0.385 15.427 1.00 15.99 426 TYR B C 1
ATOM 1435 O O . TYR C 1 86 ? -15.469 0.735 15.568 1.00 13.81 426 TYR B O 1
ATOM 1444 N N . ASP C 1 87 ? -17.127 -0.742 15.953 1.00 14.53 427 ASP B N 1
ATOM 1445 C CA . ASP C 1 87 ? -16.259 -1.618 16.741 1.00 16.50 427 ASP B CA 1
ATOM 1446 C C . ASP C 1 87 ? -15.092 -2.144 15.917 1.00 16.05 427 ASP B C 1
ATOM 1447 O O . ASP C 1 87 ? -13.953 -2.186 16.389 1.00 17.09 427 ASP B O 1
ATOM 1452 N N . ASP C 1 88 ? -15.375 -2.565 14.690 1.00 15.52 428 ASP B N 1
ATOM 1453 C CA . ASP C 1 88 ? -14.321 -3.136 13.855 1.00 15.21 428 ASP B CA 1
ATOM 1454 C C . ASP C 1 88 ? -13.296 -2.095 13.414 1.00 16.11 428 ASP B C 1
ATOM 1455 O O . ASP C 1 88 ? -12.090 -2.360 13.442 1.00 14.79 428 ASP B O 1
ATOM 1460 N N . ALA C 1 89 ? -13.762 -0.911 13.017 1.00 10.42 429 ALA B N 1
ATOM 1461 C CA . ALA C 1 89 ? -12.831 0.145 12.581 1.00 12.21 429 ALA B CA 1
ATOM 1462 C C . ALA C 1 89 ? -11.950 0.649 13.722 1.00 19.63 429 ALA B C 1
ATOM 1463 O O . ALA C 1 89 ? -10.724 0.779 13.571 1.00 16.11 429 ALA B O 1
ATOM 1465 N N . THR C 1 90 ? -12.555 0.935 14.874 1.00 12.21 430 THR B N 1
ATOM 1466 C CA . THR C 1 90 ? -11.743 1.352 16.016 1.00 11.18 430 THR B CA 1
ATOM 1467 C C . THR C 1 90 ? -10.782 0.237 16.425 1.00 15.02 430 THR B C 1
ATOM 1468 O O . THR C 1 90 ? -9.653 0.508 16.838 1.00 15.60 430 THR B O 1
ATOM 1472 N N . GLY C 1 91 ? -11.220 -1.015 16.303 1.00 14.88 431 GLY B N 1
ATOM 1473 C CA . GLY C 1 91 ? -10.345 -2.137 16.604 1.00 18.10 431 GLY B CA 1
ATOM 1474 C C . GLY C 1 91 ? -9.113 -2.154 15.713 1.00 15.40 431 GLY B C 1
ATOM 1475 O O . GLY C 1 91 ? -7.991 -2.357 16.185 1.00 16.55 431 GLY B O 1
ATOM 1476 N N . LEU C 1 92 ? -9.314 -1.925 14.418 1.00 15.50 432 LEU B N 1
ATOM 1477 C CA . LEU C 1 92 ? -8.203 -1.897 13.482 1.00 14.85 432 LEU B CA 1
ATOM 1478 C C . LEU C 1 92 ? -7.238 -0.776 13.843 1.00 11.90 432 LEU B C 1
ATOM 1479 O O . LEU C 1 92 ? -6.026 -0.971 13.841 1.00 13.30 432 LEU B O 1
ATOM 1484 N N . LEU C 1 93 ? -7.773 0.397 14.170 1.00 14.41 433 LEU B N 1
ATOM 1485 C CA . LEU C 1 93 ? -6.916 1.541 14.490 1.00 14.21 433 LEU B CA 1
ATOM 1486 C C . LEU C 1 93 ? -6.143 1.321 15.784 1.00 15.57 433 LEU B C 1
ATOM 1487 O O . LEU C 1 93 ? -4.961 1.670 15.880 1.00 14.34 433 LEU B O 1
ATOM 1492 N N . LYS C 1 94 ? -6.798 0.721 16.776 1.00 11.46 434 LYS B N 1
ATOM 1493 C CA . LYS C 1 94 ? -6.129 0.475 18.052 1.00 11.67 434 LYS B CA 1
ATOM 1494 C C . LYS C 1 94 ? -5.033 -0.577 17.941 1.00 18.10 434 LYS B C 1
ATOM 1495 O O . LYS C 1 94 ? -3.979 -0.440 18.566 1.00 17.68 434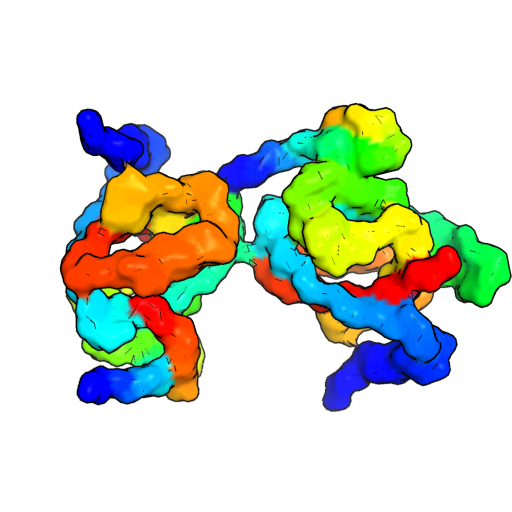 LYS B O 1
ATOM 1501 N N . ARG C 1 95 ? -5.265 -1.609 17.133 1.00 12.86 435 ARG B N 1
ATOM 1502 C CA . ARG C 1 95 ? -4.288 -2.705 17.021 1.00 16.31 435 ARG B CA 1
ATOM 1503 C C . ARG C 1 95 ? -3.061 -2.390 16.165 1.00 18.01 435 ARG B C 1
ATOM 1504 O O . ARG C 1 95 ? -1.994 -2.980 16.360 1.00 17.38 435 ARG B O 1
ATOM 1512 N N . ALA C 1 96 ? -3.212 -1.470 15.221 1.00 16.14 436 ALA B N 1
ATOM 1513 C CA . ALA C 1 96 ? -2.132 -1.143 14.295 1.00 18.39 436 ALA B CA 1
ATOM 1514 C C . ALA C 1 96 ? -0.966 -0.509 15.038 1.00 21.99 436 ALA B C 1
ATOM 1515 O O . ALA C 1 96 ? -1.167 0.318 15.931 1.00 21.91 436 ALA B O 1
ATOM 1517 N N . GLU C 1 97 ? 0.250 -0.904 14.674 1.00 14.25 437 GLU B N 1
ATOM 1518 C CA . GLU C 1 97 ? 1.453 -0.384 15.322 1.00 15.14 437 GLU B CA 1
ATOM 1519 C C . GLU C 1 97 ? 2.360 0.230 14.266 1.00 14.96 437 GLU B C 1
ATOM 1520 O O . GLU C 1 97 ? 2.259 -0.108 13.091 1.00 19.49 437 GLU B O 1
ATOM 1526 N N . GLY C 1 98 ? 3.269 1.104 14.688 1.00 14.69 438 GLY B N 1
ATOM 1527 C CA . GLY C 1 98 ? 4.262 1.652 13.776 1.00 12.60 438 GLY B CA 1
ATOM 1528 C C . GLY C 1 98 ? 3.635 2.640 12.817 1.00 17.05 438 GLY B C 1
ATOM 1529 O O . GLY C 1 98 ? 2.748 3.409 13.194 1.00 15.23 438 GLY B O 1
ATOM 1530 N N . VAL C 1 99 ? 4.091 2.615 11.566 1.00 13.03 439 VAL B N 1
ATOM 1531 C CA . VAL C 1 99 ? 3.515 3.473 10.542 1.00 10.08 439 VAL B CA 1
ATOM 1532 C C . VAL C 1 99 ? 2.220 2.866 10.033 1.00 11.37 439 VAL B C 1
ATOM 1533 O O . VAL C 1 99 ? 2.200 1.760 9.483 1.00 15.14 439 VAL B O 1
ATOM 1537 N N . VAL C 1 100 ? 1.137 3.611 10.206 1.00 9.88 440 VAL B N 1
ATOM 1538 C CA . VAL C 1 100 ? -0.185 3.117 9.860 1.00 13.86 440 VAL B CA 1
ATOM 1539 C C . VAL C 1 100 ? -0.619 3.805 8.582 1.00 15.04 440 VAL B C 1
ATOM 1540 O O . VAL C 1 100 ? -0.625 5.043 8.500 1.00 13.01 440 VAL B O 1
ATOM 1544 N N . THR C 1 101 ? -0.939 2.996 7.573 1.00 11.80 441 THR B N 1
ATOM 1545 C CA . THR C 1 101 ? -1.363 3.494 6.284 1.00 9.62 441 THR B CA 1
ATOM 1546 C C . THR C 1 101 ? -2.863 3.703 6.335 1.00 16.54 441 THR B C 1
ATOM 1547 O O . THR C 1 101 ? -3.612 2.775 6.648 1.00 20.12 441 THR B O 1
ATOM 1551 N N . MET C 1 102 ? -3.314 4.913 6.030 1.00 11.32 442 MET B N 1
ATOM 1552 C CA . MET C 1 102 ? -4.748 5.135 5.964 1.00 9.16 442 MET B CA 1
ATOM 1553 C C . MET C 1 102 ? -5.123 5.699 4.615 1.00 11.53 442 MET B C 1
ATOM 1554 O O . MET C 1 102 ? -4.417 6.548 4.077 1.00 12.76 442 MET B O 1
ATOM 1559 N N . ILE C 1 103 ? -6.242 5.233 4.069 1.00 9.23 443 ILE B N 1
ATOM 1560 C CA . ILE C 1 103 ? -6.751 5.835 2.853 1.00 11.47 443 ILE B CA 1
ATOM 1561 C C . ILE C 1 103 ? -7.906 6.708 3.281 1.00 12.49 443 ILE B C 1
ATOM 1562 O O . ILE C 1 103 ? -8.851 6.240 3.942 1.00 13.47 443 ILE B O 1
ATOM 1567 N N . LEU C 1 104 ? -7.823 7.984 2.918 1.00 11.62 444 LEU B N 1
ATOM 1568 C CA . LEU C 1 104 ? -8.794 8.979 3.369 1.00 11.40 444 LEU B CA 1
ATOM 1569 C C . LEU C 1 104 ? -9.400 9.714 2.195 1.00 16.52 444 LEU B C 1
ATOM 1570 O O . LEU C 1 104 ? -8.735 9.914 1.178 1.00 13.86 444 LEU B O 1
ATOM 1575 N N . LEU C 1 105 ? -10.650 10.144 2.345 1.00 12.20 445 LEU B N 1
ATOM 1576 C CA . LEU C 1 105 ? -11.303 10.930 1.303 1.00 13.02 445 LEU B CA 1
ATOM 1577 C C . LEU C 1 105 ? -11.831 12.220 1.908 1.00 18.93 445 LEU B C 1
ATOM 1578 O O . LEU C 1 105 ? -12.688 12.192 2.797 1.00 16.45 445 LEU B O 1
ATOM 1583 N N . THR C 1 106 ? -11.310 13.355 1.454 1.00 14.31 446 THR B N 1
ATOM 1584 C CA . THR C 1 106 ? -11.826 14.643 1.913 1.00 16.63 446 THR B CA 1
ATOM 1585 C C . THR C 1 106 ? -12.977 15.027 1.000 1.00 19.84 446 THR B C 1
ATOM 1586 O O . THR C 1 106 ? -12.829 15.021 -0.224 1.00 20.60 446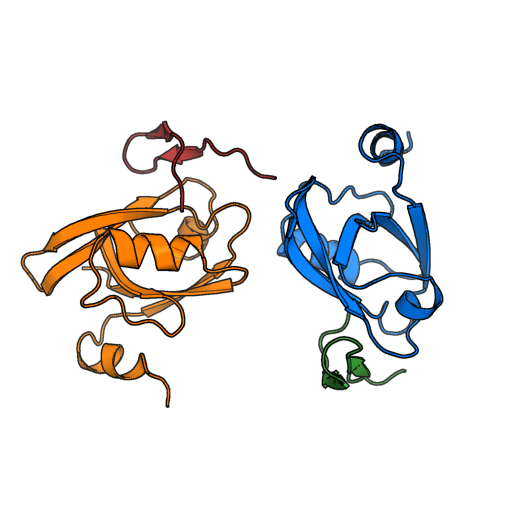 THR B O 1
ATOM 1590 N N . LEU C 1 107 ? -14.125 15.347 1.587 1.00 21.16 447 LEU B N 1
ATOM 1591 C CA . LEU C 1 107 ? -15.323 15.634 0.807 1.00 27.36 447 LEU B CA 1
ATOM 1592 C C . LEU C 1 107 ? -15.579 17.136 0.690 1.00 34.43 447 LEU B C 1
ATOM 1593 O O . LEU C 1 107 ? -15.410 17.883 1.656 1.00 41.75 447 LEU B O 1
ATOM 1598 N N . GLY D 2 1 ? 6.195 8.698 27.585 1.00 46.91 1257 GLY D N 1
ATOM 1599 C CA . GLY D 2 1 ? 5.310 8.750 26.435 1.00 43.37 1257 GLY D CA 1
ATOM 1600 C C . GLY D 2 1 ? 4.442 9.992 26.461 1.00 36.17 1257 GLY D C 1
ATOM 1601 O O . GLY D 2 1 ? 4.379 10.684 27.475 1.00 37.14 1257 GLY D O 1
ATOM 1602 N N . PRO D 2 2 ? 3.773 10.291 25.339 1.00 33.46 1258 PRO D N 1
ATOM 1603 C CA . PRO D 2 2 ? 2.909 11.477 25.334 1.00 37.06 1258 PRO D CA 1
ATOM 1604 C C . PRO D 2 2 ? 1.681 11.258 26.214 1.00 34.79 1258 PRO D C 1
ATOM 1605 O O . PRO D 2 2 ? 1.243 10.114 26.363 1.00 31.04 1258 PRO D O 1
ATOM 1609 N N . GLY D 2 3 ? 1.142 12.330 26.793 1.00 30.65 1259 GLY D N 1
ATOM 1610 C CA . GLY D 2 3 ? 0.026 12.209 27.715 1.00 31.67 1259 GLY D CA 1
ATOM 1611 C C . GLY D 2 3 ? -1.223 11.702 27.028 1.00 30.34 1259 GLY D C 1
ATOM 1612 O O . GLY D 2 3 ? -1.404 11.917 25.830 1.00 27.26 1259 GLY D O 1
ATOM 1613 N N . SER D 2 4 ? -2.094 11.026 27.775 1.00 28.19 1260 SER D N 1
ATOM 1614 C CA . SER D 2 4 ? -3.300 10.469 27.162 1.00 30.64 1260 SER D CA 1
ATOM 1615 C C . SER D 2 4 ? -4.255 11.601 26.803 1.00 29.58 1260 SER D C 1
ATOM 1616 O O . SER D 2 4 ? -5.025 11.499 25.844 1.00 27.35 1260 SER D O 1
ATOM 1619 N N . ARG D 2 5 ? -4.197 12.688 27.570 1.00 28.88 1261 ARG D N 1
ATOM 1620 C CA . ARG D 2 5 ? -5.033 13.852 27.271 1.00 31.61 1261 ARG D CA 1
ATOM 1621 C C . ARG D 2 5 ? -4.368 14.808 26.277 1.00 29.02 1261 ARG D C 1
ATOM 1622 O O . ARG D 2 5 ? -3.184 15.125 26.394 1.00 29.56 1261 ARG D O 1
ATOM 1630 N N . GLY D 2 6 ? -5.141 15.267 25.303 1.00 22.01 1262 GLY D N 1
ATOM 1631 C CA . GLY D 2 6 ? -4.627 16.158 24.279 1.00 26.03 1262 GLY D CA 1
ATOM 1632 C C . GLY D 2 6 ? -5.725 17.092 23.821 1.00 23.36 1262 GLY D C 1
ATOM 1633 O O . GLY D 2 6 ? -6.899 16.857 24.106 1.00 20.38 1262 GLY D O 1
ATOM 1634 N N . LYS D 2 7 ? -5.354 18.150 23.112 1.00 21.39 1263 LYS D N 1
ATOM 1635 C CA . LYS D 2 7 ? -6.319 19.180 22.743 1.00 22.89 1263 LYS D CA 1
ATOM 1636 C C . LYS D 2 7 ? -7.119 18.860 21.478 1.00 21.07 1263 LYS D C 1
ATOM 1637 O O . LYS D 2 7 ? -6.554 18.586 20.423 1.00 21.16 1263 LYS D O 1
ATOM 1643 N N . SER D 2 8 ? -8.444 18.921 21.593 1.00 14.83 1264 SER D N 1
ATOM 1644 C CA . SER D 2 8 ? -9.330 18.677 20.470 1.00 19.30 1264 SER D CA 1
ATOM 1645 C C . SER D 2 8 ? -9.320 19.855 19.506 1.00 25.11 1264 SER D C 1
ATOM 1646 O O . SER D 2 8 ? -9.465 20.999 19.926 1.00 25.46 1264 SER D O 1
ATOM 1649 N N . THR D 2 9 ? -9.152 19.583 18.216 1.00 16.88 1265 THR D N 1
ATOM 1650 C CA . THR D 2 9 ? -9.234 20.645 17.216 1.00 15.20 1265 THR D CA 1
ATOM 1651 C C . THR D 2 9 ? -10.680 21.076 16.988 1.00 27.16 1265 THR D C 1
ATOM 1652 O O . THR D 2 9 ? -10.947 22.177 16.491 1.00 32.43 1265 THR D O 1
ATOM 1656 N N . VAL D 2 10 ? -11.613 20.203 17.356 1.00 21.71 1266 VAL D N 1
ATOM 1657 C CA . VAL D 2 10 ? -13.040 20.504 17.205 1.00 19.74 1266 VAL D CA 1
ATOM 1658 C C . VAL D 2 10 ? -13.577 21.372 18.345 1.00 29.27 1266 VAL D C 1
ATOM 1659 O O . VAL D 2 10 ? -14.269 22.361 18.102 1.00 29.69 1266 VAL D O 1
ATOM 1663 N N . THR D 2 11 ? -13.244 21.016 19.583 1.00 25.52 1267 THR D N 1
ATOM 1664 C CA . THR D 2 11 ? -13.810 21.707 20.740 1.00 21.94 1267 THR D CA 1
ATOM 1665 C C . THR D 2 11 ? -12.824 22.624 21.467 1.00 40.07 1267 THR D C 1
ATOM 1666 O O . THR D 2 11 ? -13.234 23.528 22.201 1.00 37.60 1267 THR D O 1
ATOM 1670 N N . GLY D 2 12 ? -11.530 22.380 21.291 1.00 29.36 1268 GLY D N 1
ATOM 1671 C CA . GLY D 2 12 ? -10.520 23.130 22.017 1.00 27.92 1268 GLY D CA 1
ATOM 1672 C C . GLY D 2 12 ? -10.317 22.588 23.425 1.00 32.26 1268 GLY D C 1
ATOM 1673 O O . GLY D 2 12 ? -9.484 23.090 24.182 1.00 32.52 1268 GLY D O 1
ATOM 1674 N N . ARG D 2 13 ? -11.080 21.557 23.778 1.00 28.08 1269 ARG D N 1
ATOM 1675 C CA . ARG D 2 13 ? -10.998 20.967 25.111 1.00 28.91 1269 ARG D CA 1
ATOM 1676 C C . ARG D 2 13 ? -9.906 19.905 25.188 1.00 34.04 1269 ARG D C 1
ATOM 1677 O O . ARG D 2 13 ? -9.550 19.296 24.181 1.00 25.78 1269 ARG D O 1
ATOM 1679 N N . MET D 2 14 ? -9.380 19.695 26.390 1.00 28.30 1270 MET D N 1
ATOM 1680 C CA . MET D 2 14 ? -8.389 18.656 26.642 1.00 28.97 1270 MET D CA 1
ATOM 1681 C C . MET D 2 14 ? -9.132 17.363 26.968 1.00 36.50 1270 MET D C 1
ATOM 1682 O O . MET D 2 14 ? -9.787 17.261 28.006 1.00 37.00 1270 MET D O 1
ATOM 1687 N N . ILE D 2 15 ? -9.039 16.379 26.079 1.00 24.29 1271 ILE D N 1
ATOM 1688 C CA . ILE D 2 15 ? -9.796 15.138 26.227 1.00 25.61 1271 ILE D CA 1
ATOM 1689 C C . ILE D 2 15 ? -8.889 13.925 26.026 1.00 28.55 1271 ILE D C 1
ATOM 1690 O O . ILE D 2 15 ? -7.801 14.046 25.460 1.00 22.10 1271 ILE D O 1
ATOM 1695 N N . SER D 2 16 ? -9.336 12.759 26.488 1.00 21.27 1272 SER D N 1
ATOM 1696 C CA . SER D 2 16 ? -8.614 11.514 26.240 1.00 21.28 1272 SER D CA 1
ATOM 1697 C C . SER D 2 16 ? -9.406 10.664 25.248 1.00 25.30 1272 SER D C 1
ATOM 1698 O O . SER D 2 16 ? -10.371 11.148 24.644 1.00 25.82 1272 SER D O 1
ATOM 1701 N N . GLY D 2 17 ? -9.010 9.405 25.076 1.00 23.80 1273 GLY D N 1
ATOM 1702 C CA . GLY D 2 17 ? -9.719 8.518 24.165 1.00 22.43 1273 GLY D CA 1
ATOM 1703 C C . GLY D 2 17 ? -9.233 8.635 22.732 1.00 23.38 1273 GLY D C 1
ATOM 1704 O O . GLY D 2 17 ? -9.962 8.321 21.781 1.00 21.62 1273 GLY D O 1
ATOM 1705 N N . TRP D 2 18 ? -7.994 9.084 22.568 1.00 14.94 1274 TRP D N 1
ATOM 1706 C CA . TRP D 2 18 ? -7.415 9.212 21.231 1.00 12.30 1274 TRP D CA 1
ATOM 1707 C C . TRP D 2 18 ? -6.997 7.867 20.673 1.00 22.02 1274 TRP D C 1
ATOM 1708 O O . TRP D 2 18 ? -6.439 7.027 21.392 1.00 23.38 1274 TRP D O 1
ATOM 1719 N N . LEU D 2 19 ? -7.250 7.678 19.380 1.00 15.32 1275 LEU D N 1
ATOM 1720 C CA . LEU D 2 19 ? -6.740 6.533 18.647 1.00 18.33 1275 LEU D CA 1
ATOM 1721 C C . LEU D 2 19 ? -5.423 6.937 18.000 1.00 27.96 1275 LEU D C 1
ATOM 1722 O O . LEU D 2 19 ? -4.487 6.136 17.875 1.00 19.12 1275 LEU D O 1
#

GO terms:
  GO:0016028 rhabdomere (C, IDA)
  GO:0030159 signaling receptor complex adaptor activity (F, IDA)
  GO:0005516 calmodulin binding (F, TAS)
  GO:0030159 signaling receptor complex adaptor activity (F, TAS)
  GO:0017022 myosin binding (F, TAS)
  GO:0016027 inaD signaling complex (C, TAS)
  GO:0008104 intracellular protein localization (P, TAS)
  GO:0030159 signaling receptor complex adaptor activity (F, IMP)
  GO:0009881 photoreceptor activity (F, IMP)
  GO:0016059 negative regulation of opsin-mediated signaling pathway (P, IMP)
  GO:0050962 detection of light stimulus involved in sensory perception (P, IMP)
  GO:0071482 cellular response to light stimulus (P, IMP)
  GO:0007602 phototransduction (P, IMP)
  GO:0007605 sensory perception of sound (P, IMP)
  GO:0031473 myosin III binding (F, IPI)
  GO:0016027 inaD signaling complex (C, IPI)
  GO:0007602 phototransduction (P, IPI)
  GO:0005515 protein binding (F, IPI)

Secondary structure (DSSP, 8-state):
--TTTTHHHHSTT-EEEEEE-BSB-SEEEEEEEETTTEEEEEEEEEBTT-HHHHTT--TT-EEEEETTEE-TT--HHHHHHHHHH--SEEEEEEE---/--TTTTHHHHSTT-EEEEEE-BSB-SEEEEEEEETTTEEEEEEEEEBTT-HHHHTT--TT-EEEEETTEE-TT--HHHHHHHHHH--SEEEEEEE--/---S-EEBTTT--EE----/---S-EEBTTT--EE----

CATH classification: 2.30.42.10

Organism: Drosophila melanogaster (NCBI:txid7227)

Radius of gyration: 20.45 Å; Cα contacts (8 Å, |Δi|>4): 503; chains: 4; bounding box: 59×37×48 Å

InterPro domains:
  IPR001478 PDZ domain [PF00595] (18-103)
  IPR001478 PDZ domain [PF00595] (250-322)
  IPR001478 PDZ domain [PF00595] (371-443)
  IPR001478 PDZ domain [PF00595] (492-572)
  IPR001478 PDZ domain [PF00595] (585-660)
  IPR001478 PDZ domain [PS50106] (17-106)
  IPR001478 PDZ domain [PS50106] (249-332)
  IPR001478 PDZ domain [PS50106] (364-448)
  IPR001478 PDZ domain [PS50106] (489-552)
  IPR001478 PDZ domain [PS50106] (584-664)
  IPR001478 PDZ domain [SM00228] (26-106)
  IPR001478 PDZ domain [SM00228] (258-333)
  IPR001478 PDZ domain [SM00228] (373-448)
  IPR001478 PDZ domain [SM00228] (497-576)
  IPR001478 PDZ domain [SM00228] (593-664)
  IPR036034 PDZ superfamily [G3DSA:2.30.42.10] (10-107)
  IPR036034 PDZ superfamily [G3DSA:2.30.42.10] (229-334)
  IPR036034 PDZ superfamily [G3DSA:2.30.42.10] (342-448)
  IPR036034 PDZ superfamily [G3DSA:2.30.42.10] (469-579)
  IPR036034 PDZ superfamily [G3DSA:2.30.42.10] (580-673)

Solvent-accessible surface area: 11887 Å² total; per-residue (Å²): 156,69,52,8,136,104,0,65,132,108,23,99,129,12,74,67,13,104,1,125,44,95,66,23,0,0,0,37,5,85,18,17,152,70,116,76,44,28,14,0,0,13,3,29,10,11,22,92,55,5,35,0,57,139,41,23,0,105,67,37,1,3,0,0,0,3,56,98,72,49,0,19,131,16,57,54,105,81,0,16,12,32,0,136,162,13,149,34,65,0,36,0,5,0,11,65,44,151,121,78,47,73,156,4,84,0,60,85,94,40,46,116,52,61,57,26,21,154,69,51,8,136,102,0,64,130,108,25,99,127,11,71,67,12,104,1,62,32,20,26,25,0,0,0,35,6,90,114,17,168,71,117,78,43,27,46,1,0,14,2,30,10,12,24,90,56,5,37,0,55,140,41,22,0,104,67,36,1,2,0,0,0,3,58,99,73,49,0,24,167,15,78,104,107,81,0,16,13,31,0,135,161,13,148,26,64,0,36,0,5,0,11,75,87,53,61,48,71,157,5,82,0,60,85,96,40,47,116,52,61,57,26,20

B-factor: mean 22.89, std 12.67, range [8.61, 85.97]

Nearest PDB structures (foldseek):
  5f67-assembly2_B  TM=1.010E+00  e=1.201E-18  Drosophila melanogaster
  7x2e-assembly1_A-2  TM=8.774E-01  e=1.138E-05  Homo sapiens
  5vwi-assembly3_B  TM=8.225E-01  e=2.919E-06  Homo sapiens
  2ego-assembly1_A  TM=8.557E-01  e=2.934E-05  Rattus norvegicus
  1m5z-assembly1_A  TM=8.497E-01  e=3.504E-05  Rattus norvegicus

Sequence (233 aa):
SDETKFIFDQFPKARTVQVRKEGFLGIMVIYGKHAEVGSGIFISDLREGSNAELAGVKVGDMLLAVNQDVTLESNYDDATGLLKRAEGVVTMILLTLKGPGSRGKSTVTGRMISGWLSDETKFIFDQFPKARTVQVRKEGFLGIMVIYGKHAEVGSGIFISDLREGSNAELAGVKVGDMLLAVNQDVTLESNYDDATGLLKRAEGVVTMILLTLGPGSRGKSTVTGRMISGWL